Protein AF-A0A7X8QWW9-F1 (afdb_monomer)

pLDDT: mean 81.45, std 18.81, range [36.97, 98.44]

Radius of gyration: 28.59 Å; Cα contacts (8 Å, |Δi|>4): 164; chains: 1; bounding box: 47×99×81 Å

Foldseek 3Di:
DDDDDDDDDDDDDDDDDPDDDPVNVVVVVVVVVVVVVVVVVVVVVVVVVVVVVVVVVVVVVVPDDDDDDDDDDDDDDDDDDDDDDDPDDQDPQDDAPLCVVLDDPVLVVVLLQVQLVVLLVVLVVVVQVVRDSVQLSVQVSVQVNVQSQAAPQPRHHARDSCRPVDDPVCCVVVPPNSVVVQQRHWDWDAQADSNDGNHIHIHGPVVCVQCPRPHSVRSVVVVVVVVVVPD

Sequence (231 aa):
MNRRKKDKPMVFTESGPT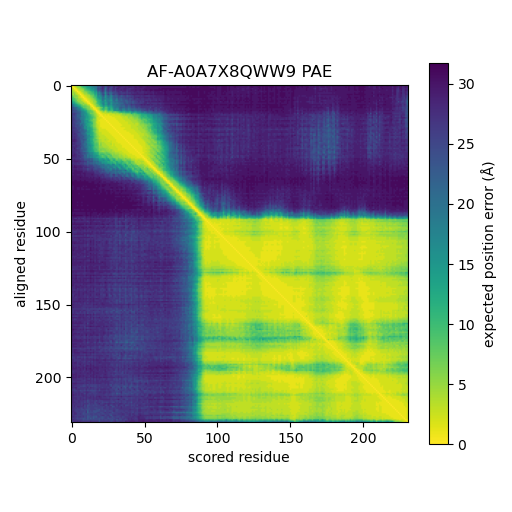EWTDEAIRAFNDGMRILARMIAADIIKKRAAANNQKLDTSSKELNSHDTAEKLSVPAVKPKSMPCNPCRQKPHKYELPAFLIGVLEQAGYAKWLQGRAMAHVRRDKKRGNTMATVAEYKTAIHAAVCRSAGKDAYTGEALDWSSLGTWNNSLSEKGRREYKAKFAQLPTVDHVGDGTGPADFKICAWRTNDAKSDMKADEFIALCRKVAKANG

Structure (mmCIF, N/CA/C/O backbone):
data_AF-A0A7X8QWW9-F1
#
_entry.id   AF-A0A7X8QWW9-F1
#
loop_
_atom_site.group_PDB
_atom_site.id
_atom_site.type_symbol
_atom_site.label_atom_id
_atom_site.label_alt_id
_atom_site.label_comp_id
_atom_site.label_asym_id
_atom_site.label_entity_id
_atom_site.label_seq_id
_atom_site.pdbx_PDB_ins_code
_atom_site.Cartn_x
_atom_site.Cartn_y
_atom_site.Cartn_z
_atom_site.occupancy
_atom_site.B_iso_or_equiv
_atom_site.auth_seq_id
_atom_site.auth_comp_id
_atom_site.auth_asym_id
_atom_site.auth_atom_id
_atom_site.pdbx_PDB_model_num
ATOM 1 N N . MET A 1 1 ? 13.123 -45.316 47.242 1.00 40.94 1 MET A N 1
ATOM 2 C CA . MET A 1 1 ? 12.080 -45.305 46.188 1.00 40.94 1 MET A CA 1
ATOM 3 C C . MET A 1 1 ? 11.079 -44.182 46.461 1.00 40.94 1 MET A C 1
ATOM 5 O O . MET A 1 1 ? 10.257 -44.316 47.356 1.00 40.94 1 MET A O 1
ATOM 9 N N . ASN A 1 2 ? 11.175 -43.067 45.730 1.00 38.47 2 ASN A N 1
ATOM 10 C CA . ASN A 1 2 ? 10.318 -41.882 45.889 1.00 38.47 2 ASN A CA 1
ATOM 11 C C . ASN A 1 2 ? 9.058 -41.980 45.011 1.00 38.47 2 ASN A C 1
ATOM 13 O O . ASN A 1 2 ? 9.163 -42.096 43.789 1.00 38.47 2 ASN A O 1
ATOM 17 N N . ARG A 1 3 ? 7.867 -41.898 45.622 1.00 43.47 3 ARG A N 1
ATOM 18 C CA . ARG A 1 3 ? 6.574 -41.809 44.920 1.00 43.47 3 ARG A CA 1
ATOM 19 C C . ARG A 1 3 ? 6.339 -40.371 44.438 1.00 43.47 3 ARG A C 1
ATOM 21 O O . ARG A 1 3 ? 6.226 -39.460 45.253 1.00 43.47 3 ARG A O 1
ATOM 28 N N . ARG A 1 4 ? 6.235 -40.174 43.119 1.00 47.34 4 ARG A N 1
ATOM 29 C CA . ARG A 1 4 ? 5.808 -38.907 42.497 1.00 47.34 4 ARG A CA 1
ATOM 30 C C . ARG A 1 4 ? 4.327 -38.649 42.807 1.00 47.34 4 ARG A C 1
ATOM 32 O O . ARG A 1 4 ? 3.484 -39.483 42.477 1.00 47.34 4 ARG A O 1
ATOM 39 N N . LYS A 1 5 ? 4.014 -37.502 43.415 1.00 52.53 5 LYS A N 1
ATOM 40 C CA . LYS A 1 5 ? 2.644 -36.971 43.490 1.00 52.53 5 LYS A CA 1
ATOM 41 C C . LYS A 1 5 ? 2.256 -36.451 42.099 1.00 52.53 5 LYS A C 1
ATOM 43 O O . LYS A 1 5 ? 3.059 -35.788 41.454 1.00 52.53 5 LYS A O 1
ATOM 48 N N . LYS A 1 6 ? 1.067 -36.824 41.619 1.00 55.03 6 LYS A N 1
ATOM 49 C CA . LYS A 1 6 ? 0.471 -36.305 40.381 1.00 55.03 6 LYS A CA 1
ATOM 50 C C . LYS A 1 6 ? -0.322 -35.047 40.731 1.00 55.03 6 LYS A C 1
ATOM 52 O O . LYS A 1 6 ? -1.222 -35.129 41.566 1.00 55.03 6 LYS A O 1
ATOM 57 N N . ASP A 1 7 ? 0.008 -33.926 40.103 1.00 55.62 7 ASP A N 1
ATOM 58 C CA . ASP A 1 7 ? -0.740 -32.678 40.248 1.00 55.62 7 ASP A CA 1
ATOM 59 C C . ASP A 1 7 ? -2.100 -32.770 39.536 1.00 55.62 7 ASP A C 1
ATOM 61 O O . ASP A 1 7 ? -2.217 -33.335 38.445 1.00 55.62 7 ASP A O 1
ATOM 65 N N . LYS A 1 8 ? -3.146 -32.254 40.193 1.00 57.66 8 LYS A N 1
ATOM 66 C CA . LYS A 1 8 ? -4.511 -32.146 39.654 1.00 57.66 8 LYS A CA 1
ATOM 67 C C . LYS A 1 8 ? -4.603 -30.974 38.662 1.00 57.66 8 LYS A C 1
ATOM 69 O O . LYS A 1 8 ? -3.952 -29.957 38.887 1.00 57.66 8 LYS A O 1
ATOM 74 N N . PRO A 1 9 ? -5.442 -31.065 37.614 1.00 49.81 9 PRO A N 1
ATOM 75 C CA . PRO A 1 9 ? -5.638 -29.965 36.681 1.00 49.81 9 PRO A CA 1
ATOM 76 C C . PRO A 1 9 ? -6.425 -28.817 37.331 1.00 49.81 9 PRO A C 1
ATOM 78 O O . PRO A 1 9 ? -7.394 -29.039 38.058 1.00 49.81 9 PRO A O 1
ATOM 81 N N . MET A 1 10 ? -5.990 -27.591 37.041 1.00 45.28 10 MET A N 1
ATOM 82 C CA . MET A 1 10 ? -6.660 -26.343 37.405 1.00 45.28 10 MET A CA 1
ATOM 83 C C . MET A 1 10 ? -7.910 -26.171 36.533 1.00 45.28 10 MET A C 1
ATOM 85 O O . MET A 1 10 ? -7.807 -26.116 35.308 1.00 45.28 10 MET A O 1
ATOM 89 N N . VAL A 1 11 ? -9.084 -26.093 37.157 1.00 48.31 11 VAL A N 1
ATOM 90 C CA . VAL A 1 11 ? -10.344 -25.745 36.488 1.00 48.31 11 VAL A CA 1
ATOM 91 C C . VAL A 1 11 ? -10.483 -24.225 36.532 1.00 48.31 11 VAL A C 1
ATOM 93 O O . VAL A 1 11 ? -10.508 -23.647 37.616 1.00 48.31 11 VAL A O 1
ATOM 96 N N . PHE A 1 12 ? -10.552 -23.578 35.367 1.00 42.25 12 PHE A N 1
ATOM 97 C CA . PHE A 1 12 ? -10.897 -22.160 35.259 1.00 42.25 12 PHE A CA 1
ATOM 98 C C . PHE A 1 12 ? -12.417 -22.025 35.169 1.00 42.25 12 PHE A C 1
ATOM 100 O O . PHE A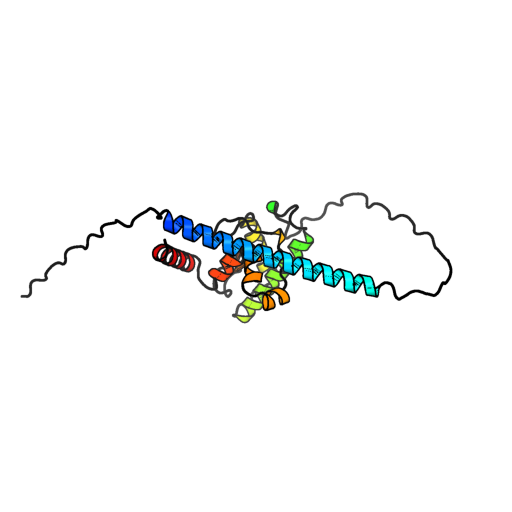 1 12 ? -13.036 -22.568 34.257 1.00 42.25 12 PHE A O 1
ATOM 107 N N . THR A 1 13 ? -13.017 -21.316 36.121 1.00 50.53 13 THR A N 1
ATOM 108 C CA . THR A 1 13 ? -14.428 -20.921 36.081 1.00 50.53 13 THR A CA 1
ATOM 109 C C . THR A 1 13 ? -14.554 -19.587 35.348 1.00 50.53 13 THR A C 1
ATOM 111 O O . THR A 1 13 ? -14.001 -18.582 35.795 1.00 50.53 13 THR A O 1
ATOM 114 N N . GLU A 1 14 ? -15.267 -19.579 34.222 1.00 54.72 14 GLU A N 1
ATOM 115 C CA . GLU A 1 14 ? -15.679 -18.366 33.512 1.00 54.72 14 GLU A CA 1
ATOM 116 C C . GLU A 1 14 ? -16.843 -17.702 34.258 1.00 54.72 14 GLU A C 1
ATOM 118 O O . GLU A 1 14 ? -17.954 -18.224 34.280 1.00 54.72 14 GLU A O 1
ATOM 123 N N . SER A 1 15 ? -16.600 -16.544 34.871 1.00 54.25 15 SER A N 1
ATOM 124 C CA . SER A 1 15 ? -17.670 -15.632 35.289 1.00 54.25 15 SER A CA 1
ATOM 125 C C . SER A 1 15 ? -17.119 -14.213 35.451 1.00 54.25 15 SER A C 1
ATOM 127 O O . SER A 1 15 ? -16.803 -13.773 36.557 1.00 54.25 15 SER A O 1
ATOM 129 N N . GLY A 1 16 ? -16.954 -13.510 34.330 1.00 56.50 16 GLY A N 1
ATOM 130 C CA . GLY A 1 16 ? -16.802 -12.054 34.308 1.00 56.50 16 GLY A CA 1
ATOM 131 C C . GLY A 1 16 ? -18.156 -11.402 33.992 1.00 56.50 16 GLY A C 1
ATOM 132 O O . GLY A 1 16 ? -18.894 -11.955 33.176 1.00 56.50 16 GLY A O 1
ATOM 133 N N . PRO A 1 17 ? -18.522 -10.274 34.624 1.00 57.31 17 PRO A N 1
ATOM 134 C CA . PRO A 1 17 ? -19.805 -9.621 34.378 1.00 57.31 17 PRO A CA 1
ATOM 135 C C . PRO A 1 17 ? -19.842 -9.012 32.968 1.00 57.31 17 PRO A C 1
ATOM 137 O O . PRO A 1 17 ? -19.011 -8.180 32.615 1.00 57.31 17 PRO A O 1
ATOM 140 N N . THR A 1 18 ? -20.816 -9.439 32.164 1.00 59.66 18 THR A N 1
ATOM 141 C CA . THR A 1 18 ? -21.007 -9.082 30.746 1.00 59.66 18 THR A CA 1
ATOM 142 C C . THR A 1 18 ? -21.771 -7.778 30.504 1.00 59.66 18 THR A C 1
ATOM 144 O O . THR A 1 18 ? -22.056 -7.453 29.354 1.00 59.66 18 THR A O 1
ATOM 147 N N . GLU A 1 19 ? -22.105 -7.007 31.541 1.00 72.06 19 GLU A N 1
ATOM 148 C CA . GLU A 1 19 ? -22.971 -5.832 31.397 1.00 72.06 19 GLU A CA 1
ATOM 149 C C . GLU A 1 19 ? -22.349 -4.576 32.011 1.00 72.06 19 GLU A C 1
ATOM 151 O O . GLU A 1 19 ? -21.915 -4.557 33.165 1.00 72.06 19 GLU A O 1
ATOM 156 N N . TRP A 1 20 ? -22.287 -3.512 31.205 1.00 82.00 20 TRP A N 1
ATOM 157 C CA . TRP A 1 20 ? -21.864 -2.189 31.652 1.00 82.00 20 TRP A CA 1
ATOM 158 C C . TRP A 1 20 ? -22.941 -1.605 32.556 1.00 82.00 20 TRP A C 1
ATOM 160 O O . TRP A 1 20 ? -24.115 -1.588 32.195 1.00 82.00 20 TRP A O 1
ATOM 170 N N . THR A 1 21 ? -22.540 -1.078 33.710 1.00 87.44 21 THR A N 1
ATOM 171 C CA . THR A 1 21 ? -23.477 -0.369 34.581 1.00 87.44 21 THR A CA 1
ATOM 172 C C . THR A 1 21 ? -23.969 0.907 33.896 1.00 87.44 21 THR A C 1
ATOM 174 O O . THR A 1 21 ? -23.224 1.567 33.164 1.00 87.44 21 THR A O 1
ATOM 177 N N . ASP A 1 22 ? -25.207 1.315 34.180 1.00 82.25 22 ASP A N 1
ATOM 178 C CA . ASP A 1 22 ? -25.764 2.570 33.658 1.00 82.25 22 ASP A CA 1
ATOM 179 C C . ASP A 1 22 ? -24.896 3.790 34.002 1.00 82.25 22 ASP A C 1
ATOM 181 O O . ASP A 1 22 ? -24.860 4.779 33.272 1.00 82.25 22 ASP A O 1
ATOM 185 N N . GLU A 1 23 ? -24.173 3.728 35.120 1.00 82.31 23 GLU A N 1
ATOM 186 C CA . GLU A 1 23 ? -23.227 4.759 35.534 1.00 82.31 23 GLU A CA 1
ATOM 187 C C . GLU A 1 23 ? -21.990 4.812 34.627 1.00 82.31 23 GLU A C 1
ATOM 189 O O . GLU A 1 23 ? -21.595 5.900 34.205 1.00 82.31 23 GLU A O 1
ATOM 194 N N . ALA A 1 24 ? -21.445 3.658 34.229 1.00 75.62 24 ALA A N 1
ATOM 195 C CA . ALA A 1 24 ? -20.356 3.582 33.257 1.00 75.62 24 ALA A CA 1
ATOM 196 C C . ALA A 1 24 ? -20.795 4.078 31.869 1.00 75.62 24 ALA A C 1
ATOM 198 O O . ALA A 1 24 ? -20.055 4.809 31.205 1.00 75.62 24 ALA A O 1
ATOM 199 N N . ILE A 1 25 ? -22.025 3.755 31.454 1.00 80.50 25 ILE A N 1
ATOM 200 C CA . ILE A 1 25 ? -22.612 4.239 30.195 1.00 80.50 25 ILE A CA 1
ATOM 201 C C . ILE A 1 25 ? -22.781 5.766 30.228 1.00 80.50 25 ILE A C 1
ATOM 203 O O . ILE A 1 25 ? -22.443 6.452 29.259 1.00 80.50 25 ILE A O 1
ATOM 207 N N . ARG A 1 26 ? -23.263 6.331 31.343 1.00 83.50 26 ARG A N 1
ATOM 208 C CA . ARG A 1 26 ? -23.385 7.789 31.519 1.00 83.50 26 ARG A CA 1
ATOM 209 C C . ARG A 1 26 ? -22.027 8.487 31.479 1.00 83.50 26 ARG A C 1
ATOM 211 O O . ARG A 1 26 ? -21.870 9.437 30.714 1.00 83.50 26 ARG A O 1
ATOM 218 N N . ALA A 1 27 ? -21.041 7.979 32.217 1.00 82.56 27 ALA A N 1
ATOM 219 C CA . ALA A 1 27 ? -19.691 8.541 32.240 1.00 82.56 27 ALA A CA 1
ATOM 220 C C . ALA A 1 27 ? -19.035 8.535 30.847 1.00 82.56 27 ALA A C 1
ATOM 222 O O . ALA A 1 27 ? -18.432 9.529 30.434 1.00 82.56 27 ALA A O 1
ATOM 223 N N . PHE A 1 28 ? -19.209 7.451 30.085 1.00 85.31 28 PHE A N 1
ATOM 224 C CA . PHE A 1 28 ? -18.731 7.359 28.706 1.00 85.31 28 PHE A CA 1
ATOM 225 C C . PHE A 1 28 ? -19.394 8.404 27.795 1.00 85.31 28 PHE A C 1
ATOM 227 O O . PHE A 1 28 ? -18.712 9.132 27.068 1.00 85.31 28 PHE A O 1
ATOM 234 N N . ASN A 1 29 ? -20.720 8.530 27.867 1.00 86.12 29 ASN A N 1
ATOM 235 C CA . ASN A 1 29 ? -21.473 9.481 27.050 1.00 86.12 29 ASN A CA 1
ATOM 236 C C . ASN A 1 29 ? -21.125 10.944 27.365 1.00 86.12 29 ASN A C 1
ATOM 238 O O . ASN A 1 29 ? -21.025 11.765 26.447 1.00 86.12 29 ASN A O 1
ATOM 242 N N . ASP A 1 30 ? -20.891 11.283 28.632 1.00 87.75 30 ASP A N 1
ATOM 243 C CA . ASP A 1 30 ? -20.475 12.632 29.019 1.00 87.75 30 ASP A CA 1
ATOM 244 C C . ASP A 1 30 ? -19.051 12.950 28.546 1.00 87.75 30 ASP A C 1
ATOM 246 O O . ASP A 1 30 ? -18.809 14.042 28.018 1.00 87.75 30 ASP A O 1
ATOM 250 N N . GLY A 1 31 ? -18.139 11.973 28.590 1.00 83.62 31 GLY A N 1
ATOM 251 C CA . GLY A 1 31 ? -16.819 12.086 27.964 1.00 83.62 31 GLY A CA 1
ATOM 252 C C . GLY A 1 31 ? -16.906 12.369 26.458 1.00 83.62 31 GLY A C 1
ATOM 253 O O . GLY A 1 31 ? -16.243 13.277 25.946 1.00 83.62 31 GLY A O 1
ATOM 254 N N . MET A 1 32 ? -17.795 11.666 25.750 1.00 89.81 32 MET A N 1
ATOM 255 C CA . MET A 1 32 ? -18.011 11.868 24.312 1.00 89.81 32 MET A CA 1
ATOM 256 C C . MET A 1 32 ? -18.599 13.248 23.981 1.00 89.81 32 MET A C 1
ATOM 258 O O . MET A 1 32 ? -18.218 13.857 22.977 1.00 89.81 32 MET A O 1
ATOM 262 N N . ARG A 1 33 ? -19.473 13.799 24.834 1.00 86.94 33 ARG A N 1
ATOM 263 C CA . ARG A 1 33 ? -20.011 15.164 24.670 1.00 86.94 33 ARG A CA 1
ATOM 264 C C . ARG A 1 33 ? -18.942 16.239 24.837 1.00 86.94 33 ARG A C 1
ATOM 266 O O . ARG A 1 33 ? -18.945 17.218 24.087 1.00 86.94 33 ARG A O 1
ATOM 273 N N . ILE A 1 34 ? -18.031 16.071 25.793 1.00 86.94 34 ILE A N 1
ATOM 274 C CA . ILE A 1 34 ? -16.912 17.000 26.002 1.00 86.94 34 ILE A CA 1
ATOM 275 C C . ILE A 1 34 ? -15.995 16.992 24.773 1.00 86.94 34 ILE A C 1
ATOM 277 O O . ILE A 1 34 ? -15.677 18.056 24.238 1.00 86.94 34 ILE A O 1
ATOM 281 N N . LEU A 1 35 ? -15.657 15.805 24.259 1.00 80.25 35 LEU A N 1
ATOM 282 C CA . LEU A 1 35 ? -14.839 15.661 23.055 1.00 80.25 35 LEU A CA 1
ATOM 283 C C . LEU A 1 35 ? -15.494 16.320 21.829 1.00 80.25 35 LEU A C 1
ATOM 285 O O . LEU A 1 35 ? -14.835 17.059 21.096 1.00 80.25 35 LEU A O 1
ATOM 289 N N . ALA A 1 36 ? -16.801 16.123 21.636 1.00 85.69 36 ALA A N 1
ATOM 290 C CA . ALA A 1 36 ? -17.544 16.748 20.542 1.00 85.69 36 ALA A CA 1
ATOM 291 C C . ALA A 1 36 ? -17.499 18.288 20.608 1.00 85.69 36 ALA A C 1
ATOM 293 O O . ALA A 1 36 ? -17.302 18.947 19.584 1.00 85.69 36 ALA A O 1
ATOM 294 N N . ARG A 1 37 ? -17.611 18.874 21.809 1.00 87.31 37 ARG A N 1
ATOM 295 C CA . ARG A 1 37 ? -17.494 20.330 22.015 1.00 87.31 37 ARG A CA 1
ATOM 296 C C . ARG A 1 37 ? -16.094 20.850 21.694 1.00 87.31 37 ARG A C 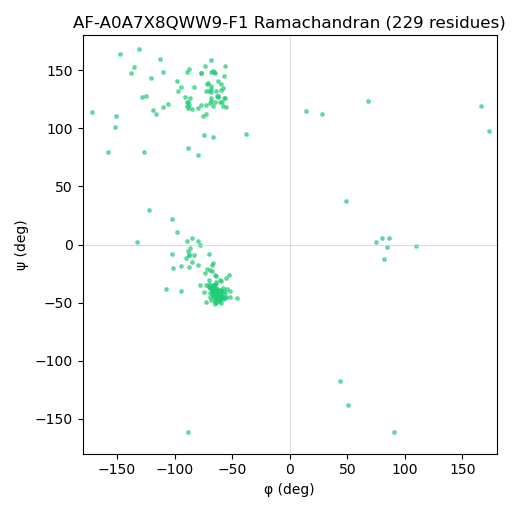1
ATOM 298 O O . ARG A 1 37 ? -15.973 21.898 21.062 1.00 87.31 37 ARG A O 1
ATOM 305 N N . MET A 1 38 ? -15.048 20.116 22.075 1.00 85.88 38 MET A N 1
ATOM 306 C CA . MET A 1 38 ? -13.662 20.489 21.764 1.00 85.88 38 MET A CA 1
ATOM 307 C C . MET A 1 38 ? -13.398 20.493 20.253 1.00 85.88 38 MET A C 1
ATOM 309 O O . MET A 1 38 ? -12.811 21.441 19.734 1.00 85.88 38 MET A O 1
ATOM 313 N N . ILE A 1 39 ? -13.892 19.480 19.535 1.00 84.62 39 ILE A N 1
ATOM 314 C CA . ILE A 1 39 ? -13.773 19.401 18.071 1.00 84.62 39 ILE A CA 1
ATOM 315 C C . ILE A 1 39 ? -14.531 20.558 17.404 1.00 84.62 39 ILE A C 1
ATOM 317 O O . ILE A 1 39 ? -13.998 21.205 16.502 1.00 84.62 39 ILE A O 1
ATOM 321 N N . ALA A 1 40 ? -15.749 20.862 17.863 1.00 87.00 40 ALA A N 1
ATOM 322 C CA . ALA A 1 40 ? -16.533 21.976 17.334 1.00 87.00 40 ALA A CA 1
ATOM 323 C C . ALA A 1 40 ? -15.822 23.329 17.528 1.00 87.00 40 ALA A C 1
ATOM 325 O O . ALA A 1 40 ? -15.746 24.122 16.587 1.00 87.00 40 ALA A O 1
ATOM 326 N N . ALA A 1 41 ? -15.244 23.572 18.709 1.00 87.44 41 ALA A N 1
ATOM 327 C CA . ALA A 1 41 ? -14.483 24.788 18.994 1.00 87.44 41 ALA A CA 1
ATOM 328 C C . ALA A 1 41 ? -13.245 24.929 18.088 1.00 87.44 41 ALA A C 1
ATOM 330 O O . ALA A 1 41 ? -12.972 26.016 17.573 1.00 87.44 41 ALA A O 1
ATOM 331 N N . ASP A 1 42 ? -12.528 23.833 17.834 1.00 86.56 42 ASP A N 1
ATOM 332 C CA . ASP A 1 42 ? -11.356 23.834 16.955 1.00 86.56 42 ASP A CA 1
ATOM 333 C C . ASP A 1 42 ? -11.729 24.091 15.481 1.00 86.56 42 ASP A C 1
ATOM 335 O O . ASP A 1 42 ? -11.059 24.859 14.786 1.00 86.56 42 ASP A O 1
ATOM 339 N N . ILE A 1 43 ? -12.856 23.541 15.010 1.00 86.25 43 ILE A N 1
ATOM 340 C CA . ILE A 1 43 ? -13.397 23.834 13.671 1.00 86.25 43 ILE A CA 1
ATOM 341 C C . ILE A 1 43 ? -13.757 25.319 13.541 1.00 86.25 43 ILE A C 1
ATOM 343 O O . ILE A 1 43 ? -13.409 25.945 12.536 1.00 86.25 43 ILE A O 1
ATOM 347 N N . ILE A 1 44 ? -14.422 25.899 14.545 1.00 87.69 44 ILE A N 1
ATOM 348 C CA . ILE A 1 44 ? -14.776 27.327 14.559 1.00 87.69 44 ILE A CA 1
ATOM 349 C C . ILE A 1 44 ? -13.508 28.188 14.513 1.00 87.69 44 ILE A C 1
ATOM 351 O O . ILE A 1 44 ? -13.413 29.099 1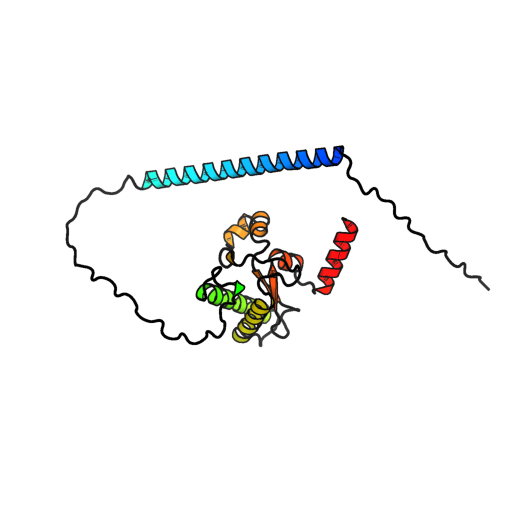3.688 1.00 87.69 44 ILE A O 1
ATOM 355 N N . LYS A 1 45 ? -12.494 27.857 15.321 1.00 85.94 45 LYS A N 1
ATOM 356 C CA . LYS A 1 45 ? -11.216 28.580 15.354 1.00 85.94 45 LYS A CA 1
ATOM 357 C C . LYS A 1 45 ? -10.476 28.515 14.014 1.00 85.94 45 LYS A C 1
ATOM 359 O O . LYS A 1 45 ? -9.974 29.533 13.539 1.00 85.94 45 LYS A O 1
ATOM 364 N N . LYS A 1 46 ? -10.458 27.348 13.362 1.00 85.50 46 LYS A N 1
ATOM 365 C CA . LYS A 1 46 ? -9.857 27.164 12.028 1.00 85.50 46 LYS A CA 1
ATOM 366 C C . LYS A 1 46 ? -10.593 27.951 10.942 1.00 85.50 46 LYS A C 1
ATOM 368 O O . LYS A 1 46 ? -9.943 28.540 10.082 1.00 85.50 46 LYS A O 1
ATOM 373 N N . ARG A 1 47 ? -11.929 28.016 10.999 1.00 84.25 47 ARG A N 1
ATOM 374 C CA . ARG A 1 47 ? -12.737 28.835 10.077 1.00 84.25 47 ARG A CA 1
ATOM 375 C C . ARG A 1 47 ? -12.494 30.333 10.271 1.00 84.25 47 ARG A C 1
ATOM 377 O O . ARG A 1 47 ? -12.336 31.043 9.283 1.00 84.25 47 ARG A O 1
ATOM 384 N N . ALA A 1 48 ? -12.390 30.802 11.515 1.00 79.94 48 ALA A N 1
ATOM 385 C CA . ALA A 1 48 ? -12.063 32.198 11.808 1.00 79.94 48 ALA A CA 1
ATOM 386 C C . ALA A 1 48 ? -10.672 32.593 11.271 1.00 79.94 48 ALA A C 1
ATOM 388 O O . ALA A 1 48 ? -10.524 33.639 10.643 1.00 79.94 48 ALA A O 1
ATOM 389 N N . ALA A 1 49 ? -9.668 31.723 11.435 1.00 76.12 49 ALA A N 1
ATOM 390 C CA . ALA A 1 49 ? -8.322 31.956 10.907 1.00 76.12 49 ALA A CA 1
ATOM 391 C C . ALA A 1 49 ? -8.283 32.015 9.366 1.00 76.12 49 ALA A C 1
ATOM 393 O O . ALA A 1 49 ? -7.600 32.869 8.801 1.00 76.12 49 ALA A O 1
ATOM 394 N N . ALA A 1 50 ? -9.044 31.150 8.687 1.00 73.75 50 ALA A N 1
ATOM 395 C CA . ALA A 1 50 ? -9.139 31.147 7.226 1.00 73.75 50 ALA A CA 1
ATOM 396 C C . ALA A 1 50 ? -9.829 32.409 6.672 1.00 73.75 50 ALA A C 1
ATOM 398 O O . ALA A 1 50 ? -9.398 32.953 5.655 1.00 73.75 50 ALA A O 1
ATOM 399 N N . ASN A 1 51 ? -10.862 32.915 7.356 1.00 72.88 51 ASN A N 1
ATOM 400 C CA . ASN A 1 51 ? -11.547 34.145 6.948 1.00 72.88 51 ASN A CA 1
ATOM 401 C C . ASN A 1 51 ? -10.660 35.391 7.106 1.00 72.88 51 ASN A C 1
ATOM 403 O O . ASN A 1 51 ? -10.667 36.250 6.226 1.00 72.88 51 ASN A O 1
ATOM 407 N N . ASN A 1 52 ? -9.842 35.463 8.161 1.00 67.06 52 ASN A N 1
ATOM 408 C CA . ASN A 1 52 ? -8.906 36.576 8.354 1.00 67.06 52 ASN A CA 1
ATOM 409 C C . ASN A 1 52 ? -7.790 36.605 7.295 1.00 67.06 52 ASN A C 1
ATOM 411 O O . ASN A 1 52 ? -7.404 37.682 6.852 1.00 67.06 52 ASN A O 1
ATOM 415 N N . GLN A 1 53 ? -7.315 35.445 6.824 1.00 64.06 53 GLN A N 1
ATOM 416 C CA . GLN A 1 53 ? -6.352 35.388 5.712 1.00 64.06 53 GLN A CA 1
ATOM 417 C C . GLN A 1 53 ? -6.946 35.885 4.389 1.00 64.06 53 GLN A C 1
ATOM 419 O O . GLN A 1 53 ? -6.249 36.534 3.614 1.00 64.06 53 GLN A O 1
ATOM 424 N N . LYS A 1 54 ? -8.237 35.627 4.143 1.00 63.06 54 LYS A N 1
ATOM 425 C CA . LYS A 1 54 ? -8.921 36.066 2.918 1.00 63.06 54 LYS A CA 1
ATOM 426 C C . LYS A 1 54 ? -9.140 37.588 2.872 1.00 63.06 54 LYS A C 1
ATOM 428 O O . LYS A 1 54 ? -9.119 38.175 1.791 1.00 63.06 54 LYS A O 1
ATOM 433 N N . LEU A 1 55 ? -9.309 38.228 4.032 1.00 58.66 55 LEU A N 1
ATOM 434 C CA . LEU A 1 55 ? -9.434 39.687 4.161 1.00 58.66 55 LEU A CA 1
ATOM 435 C C . LEU A 1 55 ? -8.094 40.420 3.944 1.00 58.66 55 LEU A C 1
ATOM 437 O O . LEU A 1 55 ? -8.081 41.486 3.327 1.00 58.66 55 LEU A O 1
ATOM 441 N N . ASP A 1 56 ? -6.967 39.831 4.363 1.00 55.72 56 ASP A N 1
ATOM 442 C CA . ASP A 1 56 ? -5.620 40.395 4.134 1.00 55.72 56 ASP A CA 1
ATOM 443 C C . ASP A 1 56 ? -5.211 40.313 2.649 1.00 55.72 56 ASP A C 1
ATOM 445 O O . ASP A 1 56 ? -4.643 41.253 2.093 1.00 55.72 56 ASP A O 1
ATOM 449 N N . THR A 1 57 ? -5.588 39.239 1.945 1.00 55.12 57 THR A N 1
ATOM 450 C CA . THR A 1 57 ? -5.337 39.127 0.497 1.00 55.12 57 THR A CA 1
ATOM 451 C C . THR A 1 57 ? -6.193 40.084 -0.332 1.00 55.12 57 THR A C 1
ATOM 453 O O . THR A 1 57 ? -5.696 40.651 -1.298 1.00 55.12 57 THR A O 1
ATOM 456 N N . SER A 1 58 ? -7.445 40.332 0.069 1.00 53.50 58 SER A N 1
ATOM 457 C CA . SER A 1 58 ? -8.337 41.243 -0.666 1.00 53.50 58 SER A CA 1
ATOM 458 C C . SER A 1 58 ? -7.970 42.721 -0.478 1.00 53.50 58 SER A C 1
ATOM 460 O O . SER A 1 58 ? -8.264 43.537 -1.346 1.00 53.50 58 SER A O 1
ATOM 462 N N . SER A 1 59 ? -7.303 43.070 0.627 1.00 53.97 59 SER A N 1
ATOM 463 C CA . SER A 1 59 ? -6.839 44.441 0.896 1.00 53.97 59 SER A CA 1
ATOM 464 C C . SER A 1 59 ? -5.550 44.795 0.139 1.00 53.97 59 SER A C 1
ATOM 466 O O . SER A 1 59 ? -5.242 45.972 -0.027 1.00 53.97 59 SER A O 1
ATOM 468 N N . LYS A 1 60 ? -4.804 43.795 -0.356 1.00 51.94 60 LYS A N 1
ATOM 469 C CA . LYS A 1 60 ? -3.568 43.997 -1.136 1.00 51.94 60 LYS A CA 1
ATOM 470 C C . LYS A 1 60 ? -3.794 44.169 -2.641 1.00 51.94 60 LYS A C 1
ATOM 472 O O . LYS A 1 60 ? -2.927 44.733 -3.297 1.00 51.94 60 LYS A O 1
ATOM 477 N N . GLU A 1 61 ? -4.939 43.752 -3.182 1.00 49.81 61 GLU A N 1
ATOM 478 C CA . GLU A 1 61 ? -5.245 43.879 -4.621 1.00 49.81 61 GLU A CA 1
ATOM 479 C C . GLU A 1 61 ? -5.884 45.225 -5.016 1.00 49.81 61 GLU A C 1
ATOM 481 O O . GLU A 1 61 ? -5.972 45.536 -6.199 1.00 49.81 61 GLU A O 1
ATOM 486 N N . LEU A 1 62 ? -6.276 46.071 -4.056 1.00 48.75 62 LEU A N 1
ATOM 487 C CA . LEU A 1 62 ? -6.904 47.375 -4.330 1.00 48.75 62 LEU A CA 1
ATOM 488 C C . LEU A 1 62 ? -5.917 48.551 -4.482 1.00 48.75 62 LEU A C 1
ATOM 490 O O . LEU A 1 62 ? -6.359 49.677 -4.677 1.00 48.75 62 LEU A O 1
ATOM 494 N N . ASN A 1 63 ? -4.600 48.312 -4.430 1.00 48.78 63 ASN A N 1
ATOM 495 C CA . ASN A 1 63 ? -3.575 49.371 -4.447 1.00 48.78 63 ASN A CA 1
ATOM 496 C C . ASN A 1 63 ? -2.556 49.262 -5.596 1.00 48.78 63 ASN A C 1
ATOM 498 O O . ASN A 1 63 ? -1.414 49.705 -5.477 1.00 48.78 63 ASN A O 1
ATOM 502 N N . SER A 1 64 ? -2.956 48.708 -6.736 1.00 51.94 64 SER A N 1
ATOM 503 C CA . SER A 1 64 ? -2.174 48.836 -7.966 1.00 51.94 64 SER A CA 1
ATOM 504 C C . SER A 1 64 ? -3.089 48.772 -9.177 1.00 51.94 64 SER A C 1
ATOM 506 O O . SER A 1 64 ? -3.521 47.688 -9.547 1.00 51.94 64 SER A O 1
ATOM 508 N N . HIS A 1 65 ? -3.405 49.928 -9.758 1.00 42.94 65 HIS A N 1
ATOM 509 C CA . HIS A 1 65 ? -3.314 50.188 -11.198 1.00 42.94 65 HIS A CA 1
ATOM 510 C C . HIS A 1 65 ? -3.925 51.559 -11.508 1.00 42.94 65 HIS A C 1
ATOM 512 O O . HIS A 1 65 ? -5.132 51.698 -11.673 1.00 42.94 65 HIS A O 1
ATOM 518 N N . ASP A 1 66 ? -3.048 52.554 -11.627 1.00 48.28 66 ASP A N 1
ATOM 519 C CA . ASP A 1 66 ? -3.261 53.711 -12.488 1.00 48.28 66 ASP A CA 1
ATOM 520 C C . ASP A 1 66 ? -2.163 53.657 -13.557 1.00 48.28 66 ASP A C 1
ATOM 522 O O . ASP A 1 66 ? -0.976 53.675 -13.227 1.00 48.28 66 ASP A O 1
ATOM 526 N N . THR A 1 67 ? -2.563 53.409 -14.804 1.00 44.56 67 THR A N 1
ATOM 527 C CA . THR A 1 67 ? -1.959 53.861 -16.074 1.00 44.56 67 THR A CA 1
ATOM 528 C C . THR A 1 67 ? -2.561 53.059 -17.227 1.00 44.56 67 THR A C 1
ATOM 530 O O . THR A 1 67 ? -2.485 51.833 -17.296 1.00 44.56 67 THR A O 1
ATOM 533 N N . ALA A 1 68 ? -3.209 53.790 -18.128 1.00 45.47 68 ALA A N 1
ATOM 534 C CA . ALA A 1 68 ? -3.823 53.295 -19.346 1.00 45.47 68 ALA A CA 1
ATOM 535 C C . ALA A 1 68 ? -2.790 53.158 -20.474 1.00 45.47 68 ALA A C 1
ATOM 537 O O . ALA A 1 68 ? -2.067 54.114 -20.743 1.00 45.47 68 ALA A O 1
ATOM 538 N N . GLU A 1 69 ? -2.811 52.048 -21.222 1.00 40.75 69 GLU A N 1
ATOM 539 C CA . GLU A 1 69 ? -2.250 52.022 -22.579 1.00 40.75 69 GLU A CA 1
ATOM 540 C C . GLU A 1 69 ? -2.939 51.000 -23.514 1.00 40.75 69 GLU A C 1
ATOM 542 O O . GLU A 1 69 ? -2.869 49.788 -23.347 1.00 40.75 69 GLU A O 1
ATOM 547 N N . LYS A 1 70 ? -3.665 51.576 -24.481 1.00 42.59 70 LYS A N 1
ATOM 548 C CA . LYS A 1 70 ? -3.982 51.182 -25.871 1.00 42.59 70 LYS A CA 1
ATOM 549 C C . LYS A 1 70 ? -4.027 49.698 -26.311 1.00 42.59 70 LYS A C 1
ATOM 551 O O . LYS A 1 70 ? -3.022 49.044 -26.548 1.00 42.59 70 LYS A O 1
ATOM 556 N N . LEU A 1 71 ? -5.262 49.292 -26.637 1.00 44.31 71 LEU A N 1
ATOM 557 C CA . LEU A 1 71 ? -5.754 48.671 -27.889 1.00 44.31 71 LEU A CA 1
ATOM 558 C C . LEU A 1 71 ? -4.740 48.106 -28.914 1.00 44.31 71 LEU A C 1
ATOM 560 O O . LEU A 1 71 ? -4.106 48.861 -29.646 1.00 44.31 71 LEU A O 1
ATOM 564 N N . SER A 1 72 ? -4.782 46.780 -29.109 1.00 36.97 72 SER A N 1
ATOM 565 C CA . SER A 1 72 ? -4.704 46.102 -30.421 1.00 36.97 72 SER A CA 1
ATOM 566 C C . SER A 1 72 ? -4.991 44.601 -30.252 1.00 36.97 72 SER A C 1
ATOM 568 O O . SER A 1 72 ? -4.217 43.883 -29.623 1.00 36.97 72 SER A O 1
ATOM 570 N N . VAL A 1 73 ? -6.104 44.116 -30.809 1.00 45.38 73 VAL A N 1
ATOM 571 C CA . VAL A 1 73 ? -6.550 42.713 -30.723 1.00 45.38 73 VAL A CA 1
ATOM 572 C C . VAL A 1 73 ? -6.321 42.018 -32.071 1.00 45.38 73 VAL A C 1
ATOM 574 O O . VAL A 1 73 ? -6.929 42.439 -33.054 1.00 45.38 73 VAL A O 1
ATOM 577 N N . PRO A 1 74 ? -5.531 40.932 -32.161 1.00 45.47 74 PRO A N 1
ATOM 578 C CA . PRO A 1 74 ? -5.625 40.006 -33.281 1.00 45.47 74 PRO A CA 1
ATOM 579 C C . PRO A 1 74 ? -6.557 38.829 -32.950 1.00 45.47 74 PRO A C 1
ATOM 581 O O . PRO A 1 74 ? -6.510 38.234 -31.873 1.00 45.47 74 PRO A O 1
ATOM 584 N N . ALA A 1 75 ? -7.418 38.502 -33.912 1.00 48.09 75 ALA A N 1
ATOM 585 C CA . ALA A 1 75 ? -8.434 37.460 -33.839 1.00 48.09 75 ALA A CA 1
ATOM 586 C C . ALA A 1 75 ? -7.848 36.061 -33.557 1.00 48.09 75 ALA A C 1
ATOM 588 O O . ALA A 1 75 ? -7.044 35.532 -34.328 1.00 48.09 75 ALA A O 1
ATOM 589 N N . VAL A 1 76 ? -8.314 35.426 -32.478 1.00 49.12 76 VAL A N 1
ATOM 590 C CA . VAL A 1 76 ? -8.024 34.024 -32.153 1.00 49.12 76 VAL A CA 1
ATOM 591 C C . VAL A 1 76 ? -9.026 33.132 -32.889 1.00 49.12 76 VAL A C 1
ATOM 593 O O . VAL A 1 76 ? -10.229 33.196 -32.647 1.00 49.12 76 VAL A O 1
ATOM 596 N N . LYS A 1 77 ? -8.523 32.293 -33.800 1.00 52.91 77 LYS A N 1
ATOM 597 C CA . LYS A 1 77 ? -9.311 31.269 -34.502 1.00 52.91 77 LYS A CA 1
ATOM 598 C C . LYS A 1 77 ? -9.870 30.238 -33.501 1.00 52.91 77 LYS A C 1
ATOM 600 O O . LYS A 1 77 ? -9.144 29.847 -32.583 1.00 52.91 77 LYS A O 1
ATOM 605 N N . PRO A 1 78 ? -11.114 29.754 -33.673 1.00 45.94 78 PRO A N 1
ATOM 606 C CA . PRO A 1 78 ? -11.684 28.740 -32.795 1.00 45.94 78 PRO A CA 1
ATOM 607 C C . PRO A 1 78 ? -10.899 27.427 -32.900 1.00 45.94 78 PRO A C 1
ATOM 609 O O . PRO A 1 78 ? -10.599 26.944 -33.993 1.00 45.94 78 PRO A O 1
ATOM 612 N N . LYS A 1 79 ? -10.555 26.864 -31.736 1.00 53.12 79 LYS A N 1
ATOM 613 C CA . LYS A 1 79 ? -9.903 25.558 -31.604 1.00 53.12 79 LYS A CA 1
ATOM 614 C C . LYS A 1 79 ? -10.815 24.486 -32.201 1.00 53.12 79 LYS A C 1
ATOM 616 O O . LYS A 1 79 ? -11.963 24.344 -31.786 1.00 53.12 79 LYS A O 1
ATOM 621 N N . SER A 1 80 ? -10.290 23.749 -33.173 1.00 45.75 80 SER A N 1
ATOM 622 C CA . SER A 1 80 ? -10.927 22.576 -33.756 1.00 45.75 80 SER A CA 1
ATOM 623 C C . SER A 1 80 ? -11.223 21.529 -32.677 1.00 45.75 80 SER A C 1
ATOM 625 O O . SER A 1 80 ? -10.381 21.225 -31.830 1.00 45.75 80 SER A O 1
ATOM 627 N N . MET A 1 81 ? -12.430 20.965 -32.718 1.00 55.88 81 MET A N 1
ATOM 628 C CA . MET A 1 81 ? -12.768 19.744 -31.988 1.00 55.88 81 MET A CA 1
ATOM 629 C C . MET A 1 81 ? -11.854 18.600 -32.454 1.00 55.88 81 MET A C 1
ATOM 631 O O . MET A 1 81 ? -11.737 18.396 -33.667 1.00 55.88 81 MET A O 1
ATOM 635 N N . PRO A 1 82 ? -11.243 17.805 -31.559 1.00 53.81 82 PRO A N 1
ATOM 636 C CA . PRO A 1 82 ? -10.662 16.543 -31.977 1.00 53.81 82 PRO A CA 1
ATOM 637 C C . PRO A 1 82 ? -11.791 15.546 -32.268 1.00 53.81 82 PRO A C 1
ATOM 639 O O . PRO A 1 82 ? -12.526 15.119 -31.379 1.00 53.81 82 PRO A O 1
ATOM 642 N N . CYS A 1 83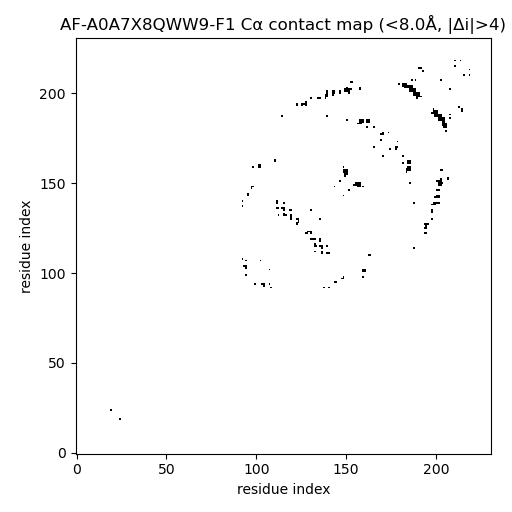 ? -11.924 15.200 -33.547 1.00 40.31 83 CYS A N 1
ATOM 643 C CA . CYS A 1 83 ? -12.700 14.067 -34.021 1.00 40.31 83 CYS A CA 1
ATOM 644 C C . CYS A 1 83 ? -11.939 12.746 -33.786 1.00 40.31 83 CYS A C 1
ATOM 646 O O . CYS A 1 83 ? -10.717 12.690 -33.897 1.00 40.31 83 CYS A O 1
ATOM 648 N N . ASN A 1 84 ? -12.720 11.691 -33.531 1.00 49.31 84 ASN A N 1
ATOM 649 C CA . ASN A 1 84 ? -12.404 10.257 -33.501 1.00 49.31 84 ASN A CA 1
ATOM 650 C C . ASN A 1 84 ? -11.484 9.690 -32.391 1.00 49.31 84 ASN A C 1
ATOM 652 O O . ASN A 1 84 ? -10.308 10.046 -32.297 1.00 49.31 84 ASN A O 1
ATOM 656 N N . PRO A 1 85 ? -11.957 8.688 -31.611 1.00 49.94 85 PRO A N 1
ATOM 657 C CA . PRO A 1 85 ? -11.097 7.909 -30.733 1.00 49.94 85 PRO A CA 1
ATOM 658 C C . PRO A 1 85 ? -10.256 6.941 -31.575 1.00 49.94 85 PRO A C 1
ATOM 660 O O . PRO A 1 85 ? -10.674 5.830 -31.902 1.00 49.94 85 PRO A O 1
ATOM 663 N N . CYS A 1 86 ? -9.039 7.356 -31.928 1.00 41.31 86 CYS A N 1
ATOM 664 C CA . CYS A 1 86 ? -8.016 6.423 -32.386 1.00 41.31 86 CYS A CA 1
ATOM 665 C C . CYS A 1 86 ? -7.820 5.348 -31.312 1.00 41.31 86 CYS A C 1
ATOM 667 O O . CYS A 1 86 ? -7.444 5.652 -30.181 1.00 41.31 86 CYS A O 1
ATOM 669 N N . ARG A 1 87 ? -8.095 4.099 -31.697 1.00 49.06 87 ARG A N 1
ATOM 670 C CA . ARG A 1 87 ? -7.884 2.845 -30.962 1.00 49.06 87 ARG A CA 1
ATOM 671 C C . ARG A 1 87 ? -6.565 2.901 -30.175 1.00 49.06 87 ARG A C 1
ATOM 673 O O . ARG A 1 87 ? -5.492 2.675 -30.736 1.00 49.06 87 ARG A O 1
ATOM 680 N N . GLN A 1 88 ? -6.626 3.270 -28.896 1.00 57.53 88 GLN A N 1
ATOM 681 C CA . GLN A 1 88 ? -5.430 3.349 -28.063 1.00 57.53 88 GLN A CA 1
ATOM 682 C C . GLN A 1 88 ? -4.914 1.928 -27.838 1.00 57.53 88 GLN A C 1
ATOM 684 O O . GLN A 1 88 ? -5.686 1.016 -27.544 1.00 57.53 88 GLN A O 1
ATOM 689 N N . LYS A 1 89 ? -3.609 1.721 -28.044 1.00 55.78 89 LYS A N 1
ATOM 690 C CA . LYS A 1 89 ? -2.968 0.440 -27.730 1.00 55.78 89 LYS A CA 1
ATOM 691 C C . LYS A 1 89 ? -3.161 0.162 -26.233 1.00 55.78 89 LYS A C 1
ATOM 693 O O . LYS A 1 89 ? -2.984 1.101 -25.454 1.00 55.78 89 LYS A O 1
ATOM 698 N N . PRO A 1 90 ? -3.477 -1.082 -25.830 1.00 58.72 90 PRO A N 1
ATOM 699 C CA . PRO A 1 90 ? -3.640 -1.416 -24.422 1.00 58.72 90 PRO A CA 1
ATOM 700 C C . PRO A 1 90 ? -2.366 -1.041 -23.664 1.00 58.72 90 PRO A C 1
ATOM 702 O O . PRO A 1 90 ? -1.247 -1.387 -24.065 1.00 58.72 90 PRO A O 1
ATOM 705 N N . HIS A 1 91 ? -2.520 -0.249 -22.606 1.00 71.06 91 HIS A N 1
ATOM 706 C CA . HIS A 1 91 ? -1.396 0.128 -21.763 1.00 71.06 91 HIS A CA 1
ATOM 707 C C . HIS A 1 91 ? -0.912 -1.119 -21.022 1.00 71.06 91 HIS A C 1
ATOM 709 O O . HIS A 1 91 ? -1.711 -1.850 -20.460 1.00 71.06 91 HIS A O 1
ATOM 715 N N . LYS A 1 92 ? 0.406 -1.345 -20.933 1.00 86.81 92 LYS A N 1
ATOM 716 C CA . LYS A 1 92 ? 0.962 -2.499 -20.191 1.00 86.81 92 LYS A CA 1
ATOM 717 C C . LYS A 1 92 ? 0.444 -2.606 -18.740 1.00 86.81 92 LYS A C 1
ATOM 719 O O . LYS A 1 92 ? 0.436 -3.693 -18.177 1.00 86.81 92 LYS A O 1
ATOM 724 N N . TYR A 1 93 ? 0.046 -1.479 -18.145 1.00 93.81 93 TYR A N 1
ATOM 725 C CA . TYR A 1 93 ? -0.543 -1.391 -16.808 1.00 93.81 93 TYR A CA 1
ATOM 726 C C . TYR A 1 93 ? -1.870 -0.631 -16.901 1.00 93.81 93 TYR A C 1
ATOM 728 O O . TYR A 1 93 ? -1.918 0.582 -16.669 1.00 93.81 93 TYR A O 1
ATOM 736 N N . GLU A 1 94 ? -2.921 -1.323 -17.328 1.00 94.44 94 GLU A N 1
ATOM 737 C CA . GLU A 1 94 ? -4.262 -0.746 -17.457 1.00 94.44 94 GLU A CA 1
ATOM 738 C C . GLU A 1 94 ? -4.833 -0.375 -16.089 1.00 94.44 94 GLU A C 1
ATOM 740 O O . GLU A 1 94 ? -4.506 -0.990 -15.074 1.00 94.44 94 GLU A O 1
ATOM 745 N N . LEU A 1 95 ? -5.671 0.659 -16.050 1.00 95.06 95 LEU A N 1
ATOM 746 C CA . LEU A 1 95 ? -6.380 1.048 -14.843 1.00 95.06 95 LEU A CA 1
ATOM 747 C C . LEU A 1 95 ? -7.394 -0.054 -14.470 1.00 95.06 95 LEU A C 1
ATOM 749 O O . LEU A 1 95 ? -8.305 -0.325 -15.252 1.00 95.06 95 LEU A O 1
ATOM 753 N N . PRO A 1 96 ? -7.278 -0.678 -13.283 1.00 95.94 96 PRO A N 1
ATOM 754 C CA . PRO A 1 96 ? -8.246 -1.665 -12.816 1.00 95.94 96 PRO A CA 1
ATOM 755 C C . PRO A 1 96 ? -9.670 -1.103 -12.761 1.00 95.94 96 PRO A C 1
ATOM 757 O O . PRO A 1 96 ? -9.869 0.050 -12.382 1.00 95.94 96 PRO A O 1
ATOM 760 N N . ALA A 1 97 ? -10.669 -1.941 -13.055 1.00 95.50 97 ALA A N 1
ATOM 761 C CA . ALA A 1 97 ? -12.071 -1.521 -13.162 1.00 95.50 97 ALA A CA 1
ATOM 762 C C . ALA A 1 97 ? -12.598 -0.784 -11.917 1.00 95.50 97 ALA A C 1
ATOM 764 O O . ALA A 1 97 ? -13.304 0.211 -12.043 1.00 95.50 97 ALA A O 1
ATOM 765 N N . PHE A 1 98 ? -12.199 -1.215 -10.715 1.00 95.75 98 PHE A N 1
ATOM 766 C CA . PHE A 1 98 ? -12.610 -0.588 -9.452 1.00 95.75 98 PHE A CA 1
ATOM 767 C C . PHE A 1 98 ? -11.998 0.806 -9.211 1.00 95.75 98 PHE A C 1
ATOM 769 O O . PHE A 1 98 ? -12.375 1.478 -8.255 1.00 95.75 98 PHE A O 1
ATOM 776 N N . LEU A 1 99 ? -11.045 1.235 -10.046 1.00 95.94 99 LEU A N 1
ATOM 777 C CA . LEU A 1 99 ? -10.432 2.566 -9.996 1.00 95.94 99 LEU A CA 1
ATOM 778 C C . LEU A 1 99 ? -10.970 3.512 -11.070 1.00 95.94 99 LEU A C 1
ATOM 780 O O . LEU A 1 99 ? -10.665 4.706 -11.023 1.00 95.94 99 LEU A O 1
ATOM 784 N N . ILE A 1 100 ? -11.770 3.016 -12.016 1.00 94.75 100 ILE A N 1
ATOM 785 C CA . ILE A 1 100 ? -12.402 3.854 -13.037 1.00 94.75 100 ILE A CA 1
ATOM 786 C C . ILE A 1 100 ? -13.348 4.840 -12.344 1.00 94.75 100 ILE A C 1
ATOM 788 O O . ILE A 1 100 ? -14.173 4.456 -11.520 1.00 94.75 100 ILE A O 1
ATOM 792 N N . GLY A 1 101 ? -13.199 6.128 -12.655 1.00 93.31 101 GLY A N 1
ATOM 793 C CA . GLY A 1 101 ? -13.962 7.210 -12.023 1.00 93.31 101 GLY A CA 1
ATOM 794 C C . GLY A 1 101 ? -13.419 7.666 -10.664 1.00 93.31 101 GLY A C 1
ATOM 795 O O . GLY A 1 101 ? -13.798 8.736 -10.201 1.00 93.31 101 GLY A O 1
ATOM 796 N N . VAL A 1 102 ? -12.497 6.913 -10.052 1.00 94.38 102 VAL A N 1
ATOM 797 C CA . VAL A 1 102 ? -11.764 7.336 -8.843 1.00 94.38 102 VAL A CA 1
ATOM 798 C C . VAL A 1 102 ? -10.427 7.969 -9.218 1.00 94.38 102 VAL A C 1
ATOM 800 O O . VAL A 1 102 ? -10.008 8.956 -8.620 1.00 94.38 102 VAL A O 1
ATOM 803 N N . LEU A 1 103 ? -9.747 7.395 -10.212 1.00 94.56 103 LEU A N 1
ATOM 804 C CA . LEU A 1 103 ? -8.444 7.839 -10.687 1.00 94.56 103 LEU A CA 1
ATOM 805 C C . LEU A 1 103 ? -8.405 7.880 -12.210 1.00 94.56 103 LEU A C 1
ATOM 807 O O . LEU A 1 103 ? -9.064 7.107 -12.899 1.00 94.56 103 LEU A O 1
ATOM 811 N N . GLU A 1 104 ? -7.549 8.748 -12.733 1.00 93.88 104 GLU A N 1
ATOM 812 C CA . GLU A 1 104 ? -7.191 8.742 -14.145 1.00 93.88 104 GLU A CA 1
ATOM 813 C C . GLU A 1 104 ? -6.015 7.793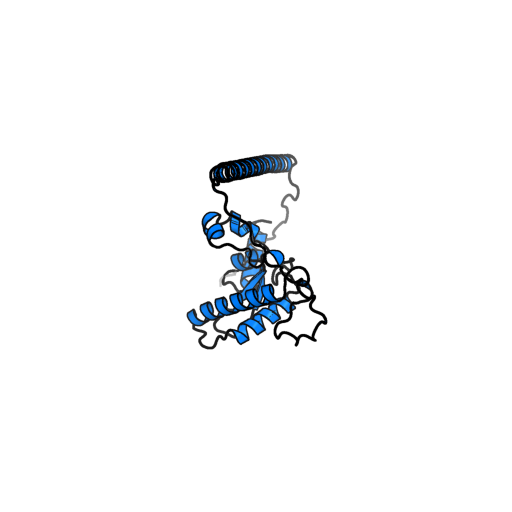 -14.409 1.00 93.88 104 GLU A C 1
ATOM 815 O O . GLU A 1 104 ? -5.115 7.632 -13.575 1.00 93.88 104 GLU A O 1
ATOM 820 N N . GLN A 1 105 ? -5.960 7.227 -15.620 1.00 94.19 105 GLN A N 1
ATOM 821 C CA . GLN A 1 105 ? -4.876 6.342 -16.067 1.00 94.19 105 GLN A CA 1
ATOM 822 C C . GLN A 1 105 ? -3.482 6.966 -15.862 1.00 94.19 105 GLN A C 1
ATOM 824 O O . GLN A 1 105 ? -2.546 6.280 -15.443 1.00 94.19 105 GLN A O 1
ATOM 829 N N . ALA A 1 106 ? -3.333 8.270 -16.118 1.00 93.12 106 ALA A N 1
ATOM 830 C CA . ALA A 1 106 ? -2.073 8.989 -15.927 1.00 93.12 106 ALA A CA 1
ATOM 831 C C . ALA A 1 106 ? -1.679 9.095 -14.442 1.00 93.12 106 ALA A C 1
ATOM 833 O O . ALA A 1 106 ? -0.514 8.882 -14.090 1.00 93.12 106 ALA A O 1
ATOM 834 N N . GLY A 1 107 ? -2.650 9.365 -13.562 1.00 93.38 107 GLY A N 1
ATOM 835 C CA . GLY A 1 107 ? -2.448 9.405 -12.112 1.00 93.38 107 GLY A CA 1
ATOM 836 C C . GLY A 1 107 ? -2.015 8.048 -11.561 1.00 93.38 107 GLY A C 1
ATOM 837 O O . GLY A 1 107 ? -1.030 7.961 -10.821 1.00 93.38 107 GLY A O 1
ATOM 838 N N . TYR A 1 108 ? -2.672 6.976 -12.008 1.00 95.75 108 TYR A N 1
ATOM 839 C CA . TYR A 1 108 ? -2.302 5.607 -11.655 1.00 95.75 108 TYR A CA 1
ATOM 840 C C . TYR A 1 108 ? -0.892 5.243 -12.135 1.00 95.75 108 TYR A C 1
ATOM 842 O O . TYR A 1 108 ? -0.075 4.757 -11.351 1.00 95.75 108 TYR A O 1
ATOM 850 N N . ALA A 1 109 ? -0.558 5.546 -13.393 1.00 95.12 109 ALA A N 1
ATOM 851 C CA . ALA A 1 109 ? 0.766 5.274 -13.950 1.00 95.12 109 ALA A CA 1
ATOM 852 C C . ALA A 1 109 ? 1.881 6.015 -13.191 1.00 95.12 109 ALA A C 1
ATOM 854 O O . ALA A 1 109 ? 2.932 5.429 -12.905 1.00 95.12 109 ALA A O 1
ATOM 855 N N . LYS A 1 110 ? 1.644 7.281 -12.820 1.00 94.81 110 LYS A N 1
ATOM 856 C CA . LYS A 1 110 ? 2.568 8.087 -12.010 1.00 94.81 110 LYS A CA 1
ATOM 857 C C . LYS A 1 110 ? 2.749 7.497 -10.611 1.00 94.81 110 LYS A C 1
ATOM 859 O O . LYS A 1 110 ? 3.886 7.362 -10.155 1.00 94.81 110 LYS A O 1
ATOM 864 N N . TRP A 1 111 ? 1.658 7.117 -9.943 1.00 95.88 111 TRP A N 1
ATOM 865 C CA . TRP A 1 111 ? 1.717 6.466 -8.632 1.00 95.88 111 TRP A CA 1
ATOM 866 C C . TRP A 1 111 ? 2.493 5.146 -8.697 1.00 95.88 111 TRP A C 1
ATOM 868 O O . TRP A 1 111 ? 3.422 4.946 -7.914 1.00 95.88 111 TRP A O 1
ATOM 878 N N . LEU A 1 112 ? 2.183 4.289 -9.673 1.00 97.06 112 LEU A N 1
ATOM 879 C CA . LEU A 1 112 ? 2.825 2.987 -9.854 1.00 97.06 112 LEU A CA 1
ATOM 880 C C . LEU A 1 112 ? 4.335 3.133 -10.080 1.00 97.06 112 LEU A C 1
ATOM 882 O O . LEU A 1 112 ? 5.132 2.428 -9.461 1.00 97.06 112 LEU A O 1
ATOM 886 N N . GLN A 1 113 ? 4.737 4.088 -10.925 1.00 96.75 113 GLN A N 1
ATOM 887 C CA . GLN A 1 113 ? 6.143 4.419 -11.152 1.00 96.75 113 GLN A CA 1
ATOM 888 C C . GLN A 1 113 ? 6.835 4.862 -9.856 1.00 96.75 113 GLN A C 1
ATOM 890 O O . GLN A 1 113 ? 7.896 4.338 -9.517 1.00 96.75 113 GLN A O 1
ATOM 895 N N . GLY A 1 114 ? 6.233 5.803 -9.122 1.00 95.75 114 GLY A N 1
ATOM 896 C CA . GLY A 1 114 ? 6.799 6.331 -7.882 1.00 95.75 114 GLY A CA 1
ATOM 897 C C . GLY A 1 114 ? 6.965 5.259 -6.804 1.00 95.75 114 GLY A C 1
ATOM 898 O O . GLY A 1 114 ? 8.010 5.195 -6.155 1.00 95.75 114 GLY A O 1
ATOM 899 N N . ARG A 1 115 ? 5.973 4.371 -6.646 1.00 95.19 115 ARG A N 1
ATOM 900 C CA . ARG A 1 115 ? 6.051 3.242 -5.706 1.00 95.19 115 ARG A CA 1
ATOM 901 C C . ARG A 1 115 ? 7.144 2.258 -6.105 1.00 95.19 115 ARG A C 1
ATOM 903 O O . ARG A 1 115 ? 8.000 1.964 -5.274 1.00 95.19 115 ARG A O 1
ATOM 910 N N . ALA A 1 116 ? 7.184 1.828 -7.364 1.00 97.31 116 ALA A N 1
ATOM 911 C CA . ALA A 1 116 ? 8.213 0.904 -7.834 1.00 97.31 116 ALA A CA 1
ATOM 912 C C . ALA A 1 116 ? 9.631 1.465 -7.630 1.00 97.31 116 ALA A C 1
ATOM 914 O O . ALA A 1 116 ? 10.483 0.787 -7.065 1.00 97.31 116 ALA A O 1
ATOM 915 N N . MET A 1 117 ? 9.877 2.729 -7.998 1.00 97.56 117 MET A N 1
ATOM 916 C CA . MET A 1 117 ? 11.178 3.377 -7.787 1.00 97.56 117 MET A CA 1
ATOM 917 C C . MET A 1 117 ? 11.565 3.457 -6.306 1.00 97.56 117 MET A C 1
ATOM 919 O O . MET A 1 117 ? 12.719 3.209 -5.955 1.00 97.56 117 MET A O 1
ATOM 923 N N . ALA A 1 118 ? 10.615 3.803 -5.433 1.00 94.88 118 ALA A N 1
ATOM 924 C CA . ALA A 1 118 ? 10.870 3.902 -4.000 1.00 94.88 118 ALA A CA 1
ATOM 925 C C . ALA A 1 118 ? 11.262 2.548 -3.390 1.00 94.88 118 ALA A C 1
ATOM 927 O O . ALA A 1 118 ? 12.209 2.499 -2.604 1.00 94.88 118 ALA A O 1
ATOM 928 N N . HIS A 1 119 ? 10.570 1.473 -3.776 1.00 95.38 119 HIS A N 1
ATOM 929 C CA . HIS A 1 119 ? 10.872 0.117 -3.320 1.00 95.38 119 HIS A CA 1
ATOM 930 C C . HIS A 1 119 ? 12.210 -0.384 -3.877 1.00 95.38 119 HIS A C 1
ATOM 932 O O . HIS A 1 119 ? 13.065 -0.764 -3.089 1.00 95.38 119 HIS A O 1
ATOM 938 N N . VAL A 1 120 ? 12.477 -0.240 -5.182 1.00 96.50 120 VAL A N 1
ATOM 939 C CA . VAL A 1 120 ? 13.783 -0.609 -5.771 1.00 96.50 120 VAL A CA 1
ATOM 940 C C . VAL A 1 120 ? 14.938 0.097 -5.063 1.00 96.50 120 VAL A C 1
ATOM 942 O O . VAL A 1 120 ? 15.943 -0.526 -4.733 1.00 96.50 120 VAL A O 1
ATOM 945 N N . ARG A 1 121 ? 14.809 1.402 -4.792 1.00 96.00 121 ARG A N 1
ATOM 946 C CA . ARG A 1 121 ? 15.846 2.160 -4.076 1.00 96.00 121 ARG A CA 1
ATOM 947 C C . ARG A 1 121 ? 16.065 1.630 -2.657 1.00 96.00 121 ARG A C 1
ATOM 949 O O . ARG A 1 121 ? 17.207 1.559 -2.208 1.00 96.00 121 ARG A O 1
ATOM 956 N N . ARG A 1 122 ? 14.983 1.305 -1.943 1.00 93.06 122 ARG A N 1
ATOM 957 C CA . ARG A 1 122 ? 15.044 0.763 -0.579 1.00 93.06 122 ARG A CA 1
ATOM 958 C C . ARG A 1 122 ? 15.709 -0.612 -0.568 1.00 93.06 122 ARG A C 1
ATOM 960 O O . ARG A 1 122 ? 16.596 -0.837 0.247 1.00 93.06 122 ARG A O 1
ATOM 967 N N . ASP A 1 123 ? 15.326 -1.479 -1.489 1.00 94.44 123 ASP A N 1
ATOM 968 C CA . ASP A 1 123 ? 15.736 -2.880 -1.495 1.00 94.44 123 ASP A CA 1
ATOM 969 C C . ASP A 1 123 ? 17.165 -3.047 -2.021 1.00 94.44 123 ASP A C 1
ATOM 971 O O . ASP A 1 123 ? 17.949 -3.800 -1.447 1.00 94.44 123 ASP A O 1
ATOM 975 N N . LYS A 1 124 ? 17.586 -2.225 -2.993 1.00 94.75 124 LYS A N 1
ATOM 976 C CA . LYS A 1 124 ? 19.004 -2.113 -3.377 1.00 94.75 124 LYS A CA 1
ATOM 977 C C . LYS A 1 124 ? 19.891 -1.717 -2.204 1.00 94.75 124 LYS A C 1
ATOM 979 O O . LYS A 1 124 ? 20.968 -2.279 -2.039 1.00 94.75 124 LYS A O 1
ATOM 984 N N . LYS A 1 125 ? 19.429 -0.794 -1.351 1.00 93.62 125 LYS A N 1
ATOM 985 C CA . LYS A 1 125 ? 20.153 -0.411 -0.128 1.00 93.62 125 LYS A CA 1
ATOM 986 C C . LYS A 1 125 ? 20.249 -1.568 0.880 1.00 93.62 125 LYS A C 1
ATOM 988 O O . LYS A 1 125 ? 21.182 -1.593 1.672 1.00 93.62 125 LYS A O 1
ATOM 993 N N . ARG A 1 126 ? 19.304 -2.511 0.848 1.00 91.75 126 ARG A N 1
ATOM 994 C CA . ARG A 1 126 ? 19.285 -3.724 1.682 1.00 91.75 126 ARG A CA 1
ATOM 995 C C . ARG A 1 126 ? 20.075 -4.896 1.080 1.00 91.75 126 ARG A C 1
ATOM 997 O O . ARG A 1 126 ? 20.178 -5.926 1.729 1.00 91.75 126 ARG A O 1
ATOM 1004 N N . GLY A 1 127 ? 20.636 -4.746 -0.124 1.00 93.25 127 GLY A N 1
ATOM 1005 C CA . GLY A 1 127 ? 21.456 -5.769 -0.785 1.00 93.25 127 GLY A CA 1
ATOM 1006 C C . GLY A 1 127 ? 20.816 -6.435 -2.007 1.00 93.25 127 GLY A C 1
ATOM 1007 O O . GLY A 1 127 ? 21.478 -7.235 -2.662 1.00 93.25 127 GLY A O 1
ATOM 1008 N N . ASN A 1 128 ? 19.578 -6.087 -2.379 1.00 92.75 128 ASN A N 1
ATOM 1009 C CA . ASN A 1 128 ? 18.926 -6.622 -3.579 1.00 92.75 128 ASN A CA 1
ATOM 1010 C C . ASN A 1 128 ? 19.406 -5.902 -4.849 1.00 92.75 128 ASN A C 1
ATOM 1012 O O . ASN A 1 128 ? 18.736 -5.015 -5.386 1.00 92.75 128 ASN A O 1
ATOM 1016 N N . THR A 1 129 ? 20.605 -6.238 -5.320 1.00 90.94 129 THR A N 1
ATOM 1017 C CA . THR A 1 129 ? 21.238 -5.575 -6.474 1.00 90.94 129 THR A CA 1
ATOM 1018 C C . THR A 1 129 ? 20.470 -5.782 -7.780 1.00 90.94 129 THR A C 1
ATOM 1020 O O . THR A 1 129 ? 20.496 -4.901 -8.645 1.00 90.94 129 THR A O 1
ATOM 1023 N N . MET A 1 130 ? 19.734 -6.890 -7.889 1.00 92.69 130 MET A N 1
ATOM 1024 C CA . MET A 1 130 ? 18.983 -7.282 -9.082 1.00 92.69 130 MET A CA 1
ATOM 1025 C C . MET A 1 130 ? 17.602 -6.627 -9.189 1.00 92.69 130 MET A C 1
ATOM 1027 O O . MET A 1 130 ? 16.992 -6.704 -10.248 1.00 92.69 130 MET A O 1
ATOM 1031 N N . ALA A 1 131 ? 17.117 -5.936 -8.150 1.00 93.75 131 ALA A N 1
ATOM 1032 C CA . ALA A 1 131 ? 15.797 -5.308 -8.170 1.00 93.75 131 ALA A CA 1
ATOM 1033 C C . ALA A 1 131 ? 15.643 -4.306 -9.333 1.00 93.75 131 ALA A C 1
ATOM 1035 O O . ALA A 1 131 ? 16.341 -3.281 -9.402 1.00 93.75 131 ALA A O 1
ATOM 1036 N N . THR A 1 132 ? 14.685 -4.557 -10.231 1.00 96.31 132 THR A N 1
ATOM 1037 C CA . THR A 1 132 ? 14.373 -3.649 -11.342 1.00 96.31 132 THR A CA 1
ATOM 1038 C C . THR A 1 132 ? 13.025 -2.952 -11.173 1.00 96.31 132 THR A C 1
ATOM 1040 O O . THR A 1 132 ? 12.052 -3.488 -10.643 1.00 96.31 132 THR A O 1
ATOM 1043 N N . VAL A 1 133 ? 12.934 -1.722 -11.691 1.00 97.00 133 VAL A N 1
ATOM 1044 C CA . VAL A 1 133 ? 11.677 -0.956 -11.672 1.00 97.00 133 VAL A CA 1
ATOM 1045 C C . VAL A 1 133 ? 10.599 -1.652 -12.508 1.00 97.00 133 VAL A C 1
ATOM 1047 O O . VAL A 1 133 ? 9.426 -1.600 -12.154 1.00 97.00 133 VAL A O 1
ATOM 1050 N N . ALA A 1 134 ? 10.970 -2.316 -13.606 1.00 96.31 134 ALA A N 1
ATOM 1051 C CA . ALA A 1 134 ? 10.020 -2.994 -14.485 1.00 96.31 134 ALA A CA 1
ATOM 1052 C C . ALA A 1 134 ? 9.348 -4.199 -13.804 1.00 96.31 134 ALA A C 1
ATOM 1054 O O . ALA A 1 134 ? 8.122 -4.338 -13.885 1.00 96.31 134 ALA A O 1
ATOM 1055 N N . GLU A 1 135 ? 10.123 -5.026 -13.100 1.00 96.19 135 GLU A N 1
ATOM 1056 C CA . GLU A 1 135 ? 9.599 -6.150 -12.314 1.00 96.19 135 GLU A CA 1
ATOM 1057 C C . GLU A 1 135 ? 8.703 -5.647 -11.187 1.00 96.19 135 GLU A C 1
ATOM 1059 O O . GLU A 1 135 ? 7.572 -6.105 -11.048 1.00 96.19 135 GLU A O 1
ATOM 1064 N N . TYR A 1 136 ? 9.146 -4.625 -10.450 1.00 97.56 136 TYR A N 1
ATOM 1065 C CA . TYR A 1 136 ? 8.379 -4.083 -9.331 1.00 97.56 136 TYR A CA 1
ATOM 1066 C C . TYR A 1 136 ? 7.064 -3.451 -9.794 1.00 97.56 136 TYR A C 1
ATOM 1068 O O . TYR A 1 136 ? 6.037 -3.654 -9.157 1.00 97.56 136 TYR A O 1
ATOM 1076 N N . LYS A 1 137 ? 7.037 -2.742 -10.932 1.00 97.94 137 LYS A N 1
ATOM 1077 C CA . LYS A 1 137 ? 5.773 -2.243 -11.507 1.00 97.94 137 LYS A CA 1
ATOM 1078 C C . LYS A 1 137 ? 4.818 -3.382 -11.839 1.00 97.94 137 LYS A C 1
ATOM 1080 O O . LYS A 1 137 ? 3.630 -3.264 -11.563 1.00 97.94 137 LYS A O 1
ATOM 1085 N N . THR A 1 138 ? 5.333 -4.468 -12.408 1.00 97.56 138 THR A N 1
ATOM 1086 C CA . THR A 1 138 ? 4.527 -5.643 -12.758 1.00 97.56 138 THR A CA 1
ATOM 1087 C C . THR A 1 138 ? 3.955 -6.302 -11.505 1.00 97.56 138 THR A C 1
ATOM 1089 O O . THR A 1 138 ? 2.747 -6.515 -11.423 1.00 97.56 138 THR A O 1
ATOM 1092 N N . ALA A 1 139 ? 4.792 -6.542 -10.495 1.00 97.75 139 ALA A N 1
ATOM 1093 C CA . ALA A 1 139 ? 4.384 -7.171 -9.245 1.00 97.75 139 ALA A CA 1
ATOM 1094 C C . ALA A 1 139 ? 3.409 -6.297 -8.434 1.00 97.75 139 ALA A C 1
ATOM 1096 O O . ALA A 1 139 ? 2.391 -6.796 -7.954 1.00 97.75 139 ALA A O 1
ATOM 1097 N N . ILE A 1 140 ? 3.660 -4.985 -8.344 1.00 98.25 140 ILE A N 1
ATOM 1098 C CA . ILE A 1 140 ? 2.756 -4.037 -7.678 1.00 98.25 140 ILE A CA 1
ATOM 1099 C C . ILE A 1 140 ? 1.426 -3.956 -8.429 1.00 98.25 140 ILE A C 1
ATOM 1101 O O . ILE A 1 140 ? 0.380 -4.034 -7.795 1.00 98.25 140 ILE A O 1
ATOM 1105 N N . HIS A 1 141 ? 1.427 -3.837 -9.761 1.00 98.19 141 HIS A N 1
ATOM 1106 C CA . HIS A 1 141 ? 0.187 -3.804 -10.542 1.00 98.19 141 HIS A CA 1
ATOM 1107 C C . HIS A 1 141 ? -0.639 -5.080 -10.336 1.00 98.19 141 HIS A C 1
ATOM 1109 O O . HIS A 1 141 ? -1.828 -5.001 -10.037 1.00 98.19 141 HIS A O 1
ATOM 1115 N N . ALA A 1 142 ? 0.003 -6.250 -10.383 1.00 97.69 142 ALA A N 1
ATOM 1116 C CA . ALA A 1 142 ? -0.656 -7.516 -10.086 1.00 97.69 142 ALA A CA 1
ATOM 1117 C C . ALA A 1 142 ? -1.233 -7.546 -8.657 1.00 97.69 142 ALA A C 1
ATOM 1119 O O . ALA A 1 142 ? -2.347 -8.028 -8.460 1.00 97.69 142 ALA A O 1
ATOM 1120 N N . ALA A 1 143 ? -0.526 -6.990 -7.667 1.00 98.06 143 ALA A N 1
ATOM 1121 C CA . ALA A 1 143 ? -1.031 -6.858 -6.302 1.00 98.06 143 ALA A CA 1
ATOM 1122 C C . ALA A 1 143 ? -2.257 -5.934 -6.212 1.00 98.06 143 ALA A C 1
ATOM 1124 O O . ALA A 1 143 ? -3.202 -6.262 -5.499 1.00 98.06 143 ALA A O 1
ATOM 1125 N N . VAL A 1 144 ? -2.280 -4.824 -6.960 1.00 98.12 144 VAL A N 1
ATOM 1126 C CA . VAL A 1 144 ? -3.454 -3.938 -7.068 1.00 98.12 144 VAL A CA 1
ATOM 1127 C C . VAL A 1 144 ? -4.648 -4.685 -7.658 1.00 98.12 144 VAL A C 1
ATOM 1129 O O . VAL A 1 144 ? -5.742 -4.614 -7.104 1.00 98.12 144 VAL A O 1
ATOM 1132 N N . CYS A 1 145 ? -4.454 -5.438 -8.741 1.00 97.69 145 CYS A N 1
ATOM 1133 C CA . CYS A 1 145 ? -5.533 -6.221 -9.345 1.00 97.69 145 CYS A CA 1
ATOM 1134 C C . CYS A 1 145 ? -6.078 -7.277 -8.375 1.00 97.69 145 CYS A C 1
ATOM 1136 O O . CYS A 1 145 ? -7.291 -7.396 -8.221 1.00 97.69 145 CYS A O 1
ATOM 1138 N N . ARG A 1 146 ? -5.193 -7.993 -7.666 1.00 97.69 146 ARG A N 1
ATOM 1139 C CA . ARG A 1 146 ? -5.588 -8.984 -6.651 1.00 97.69 146 ARG A CA 1
ATOM 1140 C C . ARG A 1 146 ? -6.317 -8.369 -5.459 1.00 97.69 146 ARG A C 1
ATOM 1142 O O . ARG A 1 146 ? -7.157 -9.040 -4.872 1.00 97.69 146 ARG A O 1
ATOM 1149 N N . SER A 1 147 ? -5.993 -7.133 -5.079 1.00 97.56 147 SER A N 1
ATOM 1150 C CA . SER A 1 147 ? -6.584 -6.512 -3.892 1.00 97.56 147 SER A CA 1
ATOM 1151 C C . SER A 1 147 ? -8.048 -6.126 -4.085 1.00 97.56 147 SER A C 1
ATOM 1153 O O . SER A 1 147 ? -8.758 -5.961 -3.097 1.00 97.56 147 SER A O 1
ATOM 1155 N N . ALA A 1 148 ? -8.506 -5.970 -5.335 1.00 97.31 148 ALA A N 1
ATOM 1156 C CA . ALA A 1 148 ? -9.875 -5.567 -5.668 1.00 97.31 148 ALA A CA 1
ATOM 1157 C C . ALA A 1 148 ? -10.347 -4.334 -4.867 1.00 97.31 148 ALA A C 1
ATOM 1159 O O . ALA A 1 148 ? -11.487 -4.254 -4.410 1.00 97.31 148 ALA A O 1
ATOM 1160 N N . GLY A 1 149 ? -9.429 -3.390 -4.644 1.00 97.06 149 GLY A N 1
ATOM 1161 C CA . GLY A 1 149 ? -9.689 -2.162 -3.900 1.00 97.06 149 GLY A CA 1
ATOM 1162 C C . GLY A 1 149 ? -9.675 -2.293 -2.375 1.00 97.06 149 GLY A C 1
ATOM 1163 O O . GLY A 1 149 ? -9.963 -1.309 -1.698 1.00 97.06 149 GLY A O 1
ATOM 1164 N N . LYS A 1 150 ? -9.314 -3.457 -1.829 1.00 98.44 150 LYS A N 1
ATOM 1165 C CA . LYS A 1 150 ? -9.353 -3.755 -0.393 1.00 98.44 150 LYS A CA 1
ATOM 1166 C C . LYS A 1 150 ? -7.969 -3.946 0.221 1.00 98.44 150 LYS A C 1
ATOM 1168 O O . LYS A 1 150 ? -6.991 -4.214 -0.477 1.00 98.44 150 LYS A O 1
ATOM 1173 N N . ASP A 1 151 ? -7.903 -3.802 1.538 1.00 98.00 151 ASP A N 1
ATOM 1174 C CA . ASP A 1 151 ? -6.744 -4.131 2.358 1.00 98.00 151 ASP A CA 1
ATOM 1175 C C . ASP A 1 151 ? -6.537 -5.655 2.387 1.00 98.00 151 ASP A C 1
ATOM 1177 O O . ASP A 1 151 ? -7.451 -6.409 2.722 1.00 98.00 151 ASP A O 1
ATOM 1181 N N . ALA A 1 152 ? -5.334 -6.119 2.042 1.00 97.25 152 ALA A N 1
ATOM 1182 C CA . ALA A 1 152 ? -5.009 -7.545 1.979 1.00 97.25 152 ALA A CA 1
ATOM 1183 C C . ALA A 1 152 ? -5.015 -8.277 3.337 1.00 97.25 152 ALA A C 1
ATOM 1185 O O . ALA A 1 152 ? -5.002 -9.508 3.353 1.00 97.25 152 ALA A O 1
ATOM 1186 N N . TYR A 1 153 ? -4.984 -7.555 4.456 1.00 95.75 153 TYR A N 1
ATOM 1187 C CA . TYR A 1 153 ? -4.940 -8.101 5.811 1.00 95.75 153 TYR A CA 1
ATOM 1188 C C . TYR A 1 153 ? -6.265 -7.936 6.555 1.00 95.75 153 TYR A C 1
ATOM 1190 O O . TYR A 1 153 ? -6.648 -8.837 7.296 1.00 95.75 153 TYR A O 1
ATOM 1198 N N . THR A 1 154 ? -6.961 -6.809 6.373 1.00 96.12 154 THR A N 1
ATOM 1199 C CA . THR A 1 154 ? -8.226 -6.528 7.080 1.00 96.12 154 THR A CA 1
ATOM 1200 C C . THR A 1 154 ? -9.467 -6.759 6.221 1.00 96.12 154 THR A C 1
ATOM 1202 O O . THR A 1 154 ? -10.559 -6.922 6.759 1.00 96.12 154 THR A O 1
ATOM 1205 N N . GLY A 1 155 ? -9.328 -6.777 4.892 1.00 96.75 155 GLY A N 1
ATOM 1206 C CA . GLY A 1 155 ? -10.448 -6.880 3.952 1.00 96.75 155 GLY A CA 1
ATOM 1207 C C . GLY A 1 155 ? -11.274 -5.597 3.799 1.00 96.75 155 GLY A C 1
ATOM 1208 O O . GLY A 1 155 ? -12.256 -5.588 3.054 1.00 96.75 155 GLY A O 1
ATOM 1209 N N . GLU A 1 156 ? -10.896 -4.512 4.475 1.00 97.69 156 GLU A N 1
ATOM 1210 C CA . GLU A 1 156 ? -11.599 -3.230 4.402 1.00 97.69 156 GLU A CA 1
ATOM 1211 C C . GLU A 1 156 ? -11.344 -2.512 3.077 1.00 97.69 156 GLU A C 1
ATOM 1213 O O . GLU A 1 156 ? -10.309 -2.698 2.438 1.00 97.69 156 GLU A O 1
ATOM 1218 N N . ALA A 1 157 ? -12.283 -1.661 2.663 1.00 97.94 157 ALA A N 1
ATOM 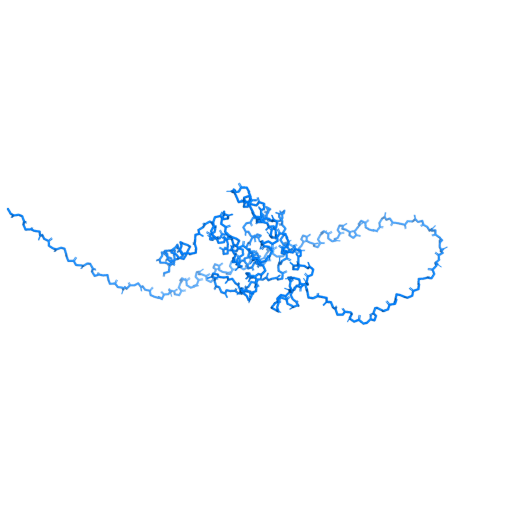1219 C CA . ALA A 1 157 ? -12.114 -0.834 1.476 1.00 97.94 157 ALA A CA 1
ATOM 1220 C C . ALA A 1 157 ? -11.028 0.231 1.694 1.00 97.94 157 ALA A C 1
ATOM 1222 O O . ALA A 1 157 ? -11.017 0.926 2.711 1.00 97.94 157 ALA A O 1
ATOM 1223 N N . LEU A 1 158 ? -10.144 0.377 0.708 1.00 98.06 158 LEU A N 1
ATOM 1224 C CA . LEU A 1 158 ? -9.103 1.397 0.706 1.00 98.06 158 LEU A CA 1
ATOM 1225 C C . LEU A 1 158 ? -9.603 2.684 0.053 1.00 98.06 158 LEU A C 1
ATOM 1227 O O . LEU A 1 158 ? -10.372 2.658 -0.910 1.00 98.06 158 LEU A O 1
ATOM 1231 N N . ASP A 1 159 ? -9.092 3.817 0.521 1.00 96.75 159 ASP A N 1
ATOM 1232 C CA . ASP A 1 159 ? -9.412 5.128 -0.033 1.00 96.75 159 ASP A CA 1
ATOM 1233 C C . ASP A 1 159 ? -8.460 5.497 -1.178 1.00 96.75 159 ASP A C 1
ATOM 1235 O O . ASP A 1 159 ? -7.476 6.222 -1.009 1.00 96.75 159 ASP A O 1
ATOM 1239 N N . TRP A 1 160 ? -8.756 5.007 -2.378 1.00 96.00 160 TRP A N 1
ATOM 1240 C CA . TRP A 1 160 ? -7.958 5.291 -3.573 1.00 96.00 160 TRP A CA 1
ATOM 1241 C C . TRP A 1 160 ? -8.009 6.750 -4.036 1.00 96.00 160 TRP A C 1
ATOM 1243 O O . TRP A 1 160 ? -7.101 7.178 -4.750 1.00 96.00 160 TRP A O 1
ATOM 1253 N N . SER A 1 161 ? -8.995 7.533 -3.588 1.00 94.00 161 SER A N 1
ATOM 1254 C CA . SER A 1 161 ? -9.075 8.966 -3.901 1.00 94.00 161 SER A CA 1
ATOM 1255 C C . SER A 1 161 ? -7.966 9.778 -3.218 1.00 94.00 161 SER A C 1
ATOM 1257 O O . SER A 1 161 ? -7.572 10.841 -3.694 1.00 94.00 161 SER A O 1
ATOM 1259 N N . SER A 1 162 ? -7.389 9.239 -2.139 1.00 92.31 162 SER A N 1
ATOM 1260 C CA . SER A 1 162 ? -6.277 9.854 -1.408 1.00 92.31 162 SER A CA 1
ATOM 1261 C C . SER A 1 162 ? -4.904 9.681 -2.082 1.00 92.31 162 SER A C 1
ATOM 1263 O O . SER A 1 162 ? -3.886 10.180 -1.585 1.00 92.31 162 SER A O 1
ATOM 1265 N N . LEU A 1 163 ? -4.822 9.000 -3.232 1.00 91.06 163 LEU A N 1
ATOM 1266 C CA . LEU A 1 163 ? -3.553 8.854 -3.942 1.00 91.06 163 LEU A CA 1
ATOM 1267 C C . LEU A 1 163 ? -3.026 10.206 -4.440 1.00 91.06 163 LEU A C 1
ATOM 1269 O O . LEU A 1 163 ? -3.657 10.910 -5.216 1.00 91.06 163 LEU A O 1
ATOM 1273 N N . GLY A 1 164 ? -1.805 10.542 -4.017 1.00 83.25 164 GLY A N 1
ATOM 1274 C CA . GLY A 1 164 ? -1.131 11.782 -4.410 1.00 83.25 164 GLY A CA 1
ATOM 1275 C C . GLY A 1 164 ? -1.488 13.006 -3.563 1.00 83.25 164 GLY A C 1
ATOM 1276 O O . GLY A 1 164 ? -0.884 14.054 -3.770 1.00 83.25 164 GLY A O 1
ATOM 1277 N N . THR A 1 165 ? -2.390 12.884 -2.583 1.00 87.06 165 THR A N 1
ATOM 1278 C CA . THR A 1 165 ? -2.752 13.994 -1.679 1.00 87.06 165 THR A CA 1
ATOM 1279 C C . THR A 1 165 ? -1.877 14.060 -0.422 1.00 87.06 165 THR A C 1
ATOM 1281 O O . THR A 1 165 ? -1.886 15.059 0.301 1.00 87.06 165 THR A O 1
ATOM 1284 N N . TRP A 1 166 ? -1.080 13.017 -0.167 1.00 84.75 166 TRP A N 1
ATOM 1285 C CA . TRP A 1 166 ? -0.134 12.986 0.942 1.00 84.75 166 TRP A CA 1
ATOM 1286 C C . TRP A 1 166 ? 0.935 14.077 0.805 1.00 84.75 166 TRP A C 1
ATOM 1288 O O . TRP A 1 166 ? 1.663 14.145 -0.187 1.00 84.75 166 TRP A O 1
ATOM 1298 N N . ASN A 1 167 ? 1.087 14.881 1.852 1.00 87.25 167 ASN A N 1
ATOM 1299 C CA . ASN A 1 167 ? 2.047 15.969 1.931 1.00 87.25 167 ASN A CA 1
ATOM 1300 C C . ASN A 1 167 ? 3.025 15.725 3.088 1.00 87.25 167 ASN A C 1
ATOM 1302 O O . ASN A 1 167 ? 2.646 15.747 4.259 1.00 87.25 167 ASN A O 1
ATOM 1306 N N . ASN A 1 168 ? 4.306 15.542 2.756 1.00 84.00 168 ASN A N 1
ATOM 1307 C CA . ASN A 1 168 ? 5.351 15.257 3.742 1.00 84.00 168 ASN A CA 1
ATOM 1308 C C . ASN A 1 168 ? 5.537 16.390 4.765 1.00 84.00 168 ASN A C 1
ATOM 1310 O O . ASN A 1 168 ? 5.666 16.107 5.951 1.00 84.00 168 ASN A O 1
ATOM 1314 N N . SER A 1 169 ? 5.469 17.658 4.344 1.00 86.19 169 SER A N 1
ATOM 1315 C CA . SER A 1 169 ? 5.613 18.803 5.258 1.00 86.19 169 SER A CA 1
ATOM 1316 C C . SER A 1 169 ? 4.465 18.870 6.268 1.00 86.19 169 SER A C 1
ATOM 1318 O O . SER A 1 169 ? 4.678 19.123 7.455 1.00 86.19 169 SER A O 1
ATOM 1320 N N . LEU A 1 170 ? 3.235 18.587 5.824 1.00 85.88 170 LEU A N 1
ATOM 1321 C CA . LEU A 1 170 ? 2.082 18.503 6.724 1.00 85.88 170 LEU A CA 1
ATOM 1322 C C . LEU A 1 170 ? 2.147 17.266 7.626 1.00 85.88 170 LEU A C 1
ATOM 1324 O O . LEU A 1 170 ? 1.753 17.353 8.788 1.00 85.88 170 LEU A O 1
ATOM 1328 N N . SER A 1 171 ? 2.686 16.148 7.133 1.00 85.31 171 SER A N 1
ATOM 1329 C CA . SER A 1 171 ? 2.934 14.954 7.946 1.00 85.31 171 SER A CA 1
ATOM 1330 C C . SER A 1 171 ? 3.948 15.210 9.060 1.00 85.31 171 SER A C 1
ATOM 1332 O O . SER A 1 171 ? 3.744 14.749 10.181 1.00 85.31 171 SER A O 1
ATOM 1334 N N . GLU A 1 172 ? 5.031 15.936 8.787 1.00 84.94 172 GLU A N 1
ATOM 1335 C CA . GLU A 1 172 ? 6.035 16.289 9.800 1.00 84.94 172 GLU A CA 1
ATOM 1336 C C . GLU A 1 172 ? 5.452 17.205 10.881 1.00 84.94 172 GLU A C 1
ATOM 1338 O O . GLU A 1 172 ? 5.656 16.962 12.070 1.00 84.94 172 GLU A O 1
ATOM 1343 N N . LYS A 1 173 ? 4.660 18.208 10.481 1.00 88.00 173 LYS A N 1
ATOM 1344 C CA . LYS A 1 173 ? 4.032 19.164 11.407 1.00 88.00 173 LYS A CA 1
ATOM 1345 C C . LYS A 1 173 ? 2.887 18.550 12.216 1.00 88.00 173 LYS A C 1
ATOM 1347 O O . LYS A 1 173 ? 2.841 18.703 13.430 1.00 88.00 173 LYS A O 1
ATOM 1352 N N . GLY A 1 174 ? 1.957 17.863 11.553 1.00 83.56 174 GLY A N 1
ATOM 1353 C CA . GLY A 1 174 ? 0.739 17.323 12.168 1.00 83.56 174 GLY A CA 1
ATOM 1354 C C . GLY A 1 174 ? 0.894 15.925 12.774 1.00 83.56 174 GLY A C 1
ATOM 1355 O O . GLY A 1 174 ? -0.018 15.446 13.448 1.00 83.56 174 GLY A O 1
ATOM 1356 N N . ARG A 1 175 ? 2.032 15.256 12.540 1.00 86.56 175 ARG A N 1
ATOM 1357 C CA . ARG A 1 175 ? 2.424 13.967 13.134 1.00 86.56 175 ARG A CA 1
ATOM 1358 C C . ARG A 1 175 ? 1.267 12.958 13.154 1.00 86.56 175 ARG A C 1
ATOM 1360 O O . ARG A 1 175 ? 0.777 12.560 12.100 1.00 86.56 175 ARG A O 1
ATOM 1367 N N . ARG A 1 176 ? 0.834 12.524 14.342 1.00 86.94 176 ARG A N 1
ATOM 1368 C CA . ARG A 1 176 ? -0.179 11.474 14.529 1.00 86.94 176 ARG A CA 1
ATOM 1369 C C . ARG A 1 176 ? -1.542 11.868 13.962 1.00 86.94 176 ARG A C 1
ATOM 1371 O O . ARG A 1 176 ? -2.163 11.058 13.283 1.00 86.94 176 ARG A O 1
ATOM 1378 N N . GLU A 1 177 ? -1.983 13.101 14.200 1.00 88.94 177 GLU A N 1
ATOM 1379 C CA . GLU A 1 177 ? -3.292 13.585 13.746 1.00 88.94 177 GLU A CA 1
ATOM 1380 C C . GLU A 1 177 ? -3.370 13.674 12.225 1.00 88.94 177 GLU A C 1
ATOM 1382 O O . GLU A 1 177 ? -4.395 13.345 11.630 1.00 88.94 177 GLU A O 1
ATOM 1387 N N . TYR A 1 178 ? -2.277 14.091 11.579 1.00 89.19 178 TYR A N 1
ATOM 1388 C CA . TYR A 1 178 ? -2.206 14.097 10.122 1.00 89.19 178 TYR A CA 1
ATOM 1389 C C . TYR A 1 178 ? -2.272 12.672 9.572 1.00 89.19 178 TYR A C 1
ATOM 1391 O O . TYR A 1 178 ? -3.126 12.379 8.738 1.00 89.19 178 TYR A O 1
ATOM 1399 N N . LYS A 1 179 ? -1.422 11.773 10.085 1.00 87.38 179 LYS A N 1
ATOM 1400 C CA . LYS A 1 179 ? -1.359 10.371 9.648 1.00 87.38 179 LYS A CA 1
ATOM 1401 C C . LYS A 1 179 ? -2.693 9.640 9.812 1.00 87.38 179 LYS A C 1
ATOM 1403 O O . LYS A 1 179 ? -3.061 8.858 8.941 1.00 87.38 179 LYS A O 1
ATOM 1408 N N . ALA A 1 180 ? -3.440 9.929 10.879 1.00 89.19 180 ALA A N 1
ATOM 1409 C CA . ALA A 1 180 ? -4.740 9.315 11.141 1.00 89.19 180 ALA A CA 1
ATOM 1410 C C . ALA A 1 180 ? -5.774 9.577 10.029 1.00 89.19 180 ALA A C 1
ATOM 1412 O O . ALA A 1 180 ? -6.588 8.705 9.741 1.00 89.19 180 ALA A O 1
ATOM 1413 N N . LYS A 1 181 ? -5.713 10.731 9.348 1.00 91.19 181 LYS A N 1
ATOM 1414 C CA . LYS A 1 181 ? -6.614 11.056 8.223 1.00 91.19 181 LYS A CA 1
ATOM 1415 C C . LYS A 1 181 ? -6.385 10.172 6.999 1.00 91.19 181 LYS A C 1
ATOM 1417 O O . LYS A 1 181 ? -7.283 10.005 6.189 1.00 91.19 181 LYS A O 1
ATOM 1422 N N . PHE A 1 182 ? -5.193 9.598 6.891 1.00 93.06 182 PHE A N 1
ATOM 1423 C CA . PHE A 1 182 ? -4.783 8.715 5.804 1.00 93.06 182 PHE A CA 1
ATOM 1424 C C . PHE A 1 182 ? -4.812 7.251 6.229 1.00 93.06 182 PHE A C 1
ATOM 1426 O O . PHE A 1 182 ? -4.148 6.424 5.616 1.00 93.06 182 PHE A O 1
ATOM 1433 N N . ALA A 1 183 ? -5.578 6.917 7.272 1.00 94.00 183 ALA A N 1
ATOM 1434 C CA . ALA A 1 183 ? -5.710 5.566 7.800 1.00 94.00 183 ALA A CA 1
ATOM 1435 C C . ALA A 1 183 ? -5.916 4.514 6.696 1.00 94.00 183 ALA A C 1
ATOM 1437 O O . ALA A 1 183 ? -5.214 3.507 6.713 1.00 94.00 183 ALA A O 1
ATOM 1438 N N . GLN A 1 184 ? -6.805 4.795 5.733 1.00 96.69 184 GLN A N 1
ATOM 1439 C CA . GLN A 1 184 ? -7.165 3.917 4.610 1.00 96.69 184 GLN A CA 1
ATOM 1440 C C . GLN A 1 184 ? -6.435 4.229 3.291 1.00 96.69 184 GLN A C 1
ATOM 1442 O O . GLN A 1 184 ? -6.796 3.685 2.250 1.00 96.69 184 GLN A O 1
ATOM 1447 N N . LEU A 1 185 ? -5.404 5.083 3.308 1.00 96.25 185 LEU A N 1
ATOM 1448 C CA . LEU A 1 185 ? -4.589 5.377 2.124 1.00 96.25 185 LEU A CA 1
ATOM 1449 C C . LEU A 1 185 ? -3.981 4.072 1.577 1.00 96.25 185 LEU A C 1
ATOM 1451 O O . LEU A 1 185 ? -3.289 3.389 2.337 1.00 96.25 185 LEU A O 1
ATOM 1455 N N . PRO A 1 186 ? -4.165 3.734 0.285 1.00 96.81 186 PRO A N 1
ATOM 1456 C CA . PRO A 1 186 ? -3.526 2.570 -0.306 1.00 96.81 186 PRO A CA 1
ATOM 1457 C C . PRO A 1 186 ? -2.000 2.685 -0.281 1.00 96.81 186 PRO A C 1
ATOM 1459 O O . PRO A 1 186 ? -1.398 3.652 -0.770 1.00 96.81 186 PRO A O 1
ATOM 1462 N N . THR A 1 187 ? -1.361 1.647 0.242 1.00 95.62 187 THR A N 1
ATOM 1463 C CA . THR A 1 187 ? 0.091 1.493 0.285 1.00 95.62 187 THR A CA 1
ATOM 1464 C C . THR A 1 187 ? 0.518 0.125 -0.227 1.00 95.62 187 THR A C 1
ATOM 1466 O O . THR A 1 187 ? -0.303 -0.763 -0.449 1.00 95.62 187 THR A O 1
ATOM 1469 N N . VAL A 1 188 ? 1.822 -0.016 -0.450 1.00 96.94 188 VAL A N 1
ATOM 1470 C CA . VAL A 1 188 ? 2.450 -1.248 -0.920 1.00 96.94 188 VAL A CA 1
ATOM 1471 C C . VAL A 1 188 ? 3.279 -1.809 0.233 1.00 96.94 188 VAL A C 1
ATOM 1473 O O . VAL A 1 188 ? 4.207 -1.149 0.704 1.00 96.94 188 VAL A O 1
ATOM 1476 N N . ASP A 1 189 ? 2.927 -3.005 0.688 1.00 95.25 189 ASP A N 1
ATOM 1477 C CA . ASP A 1 189 ? 3.697 -3.794 1.647 1.00 95.25 189 ASP A CA 1
ATOM 1478 C C . ASP A 1 189 ? 4.543 -4.818 0.888 1.00 95.25 189 ASP A C 1
ATOM 1480 O O . ASP A 1 189 ? 4.041 -5.485 -0.021 1.00 95.25 189 ASP A O 1
ATOM 1484 N N . HIS A 1 190 ? 5.826 -4.909 1.235 1.00 92.25 190 HIS A N 1
ATOM 1485 C CA . HIS A 1 190 ? 6.723 -5.908 0.660 1.00 92.25 190 HIS A CA 1
ATOM 1486 C C . HIS A 1 190 ? 6.599 -7.184 1.485 1.00 92.25 190 HIS A C 1
ATOM 1488 O O . HIS A 1 190 ? 6.776 -7.168 2.702 1.00 92.25 190 HIS A O 1
ATOM 1494 N N . VAL A 1 191 ? 6.311 -8.304 0.830 1.00 90.44 191 VAL A N 1
ATOM 1495 C CA . VAL A 1 191 ? 6.298 -9.599 1.507 1.00 90.44 191 VAL A CA 1
ATOM 1496 C C . VAL A 1 191 ? 7.751 -10.037 1.700 1.00 90.44 191 VAL A C 1
ATOM 1498 O O . VAL A 1 191 ? 8.499 -10.146 0.732 1.00 90.44 191 VAL A O 1
ATOM 1501 N N . GLY A 1 192 ? 8.174 -10.231 2.950 1.00 85.75 192 GLY A N 1
ATOM 1502 C CA . GLY A 1 192 ? 9.559 -10.573 3.291 1.00 85.75 192 GLY A CA 1
ATOM 1503 C C . GLY A 1 192 ? 10.453 -9.356 3.556 1.00 85.75 192 GLY A C 1
ATOM 1504 O O . GLY A 1 192 ? 9.976 -8.263 3.844 1.00 85.75 192 GLY A O 1
ATOM 1505 N N . ASP A 1 193 ? 11.768 -9.557 3.490 1.00 84.12 193 ASP A N 1
ATOM 1506 C CA . ASP A 1 193 ? 12.780 -8.560 3.882 1.00 84.12 193 ASP A CA 1
ATOM 1507 C C . ASP A 1 193 ? 13.205 -7.600 2.748 1.00 84.12 193 ASP A C 1
ATOM 1509 O O . ASP A 1 193 ? 13.931 -6.626 2.976 1.00 84.12 193 ASP A O 1
ATOM 1513 N N . GLY A 1 194 ? 12.713 -7.829 1.528 1.00 83.19 194 GLY A N 1
ATOM 1514 C CA . GLY A 1 194 ? 13.065 -7.057 0.334 1.00 83.19 194 GLY A CA 1
ATOM 1515 C C . GLY A 1 194 ? 14.322 -7.543 -0.393 1.00 83.19 194 GLY A C 1
ATOM 1516 O O . GLY A 1 194 ? 14.755 -6.899 -1.346 1.00 83.19 194 GLY A O 1
ATOM 1517 N N . THR A 1 195 ? 14.923 -8.662 0.021 1.00 87.44 195 THR A N 1
ATOM 1518 C CA . THR A 1 195 ? 16.087 -9.260 -0.663 1.00 87.44 195 THR A CA 1
ATOM 1519 C C . THR A 1 195 ? 15.712 -10.349 -1.667 1.00 87.44 195 THR A C 1
ATOM 1521 O O . THR A 1 195 ? 16.497 -10.666 -2.557 1.00 87.44 195 THR A O 1
ATOM 1524 N N . GLY A 1 196 ? 14.502 -10.896 -1.542 1.00 87.25 196 GLY A N 1
ATOM 1525 C CA . GLY A 1 196 ? 13.972 -11.942 -2.408 1.00 87.25 196 GLY A CA 1
ATOM 1526 C C . GLY A 1 196 ? 13.249 -11.432 -3.664 1.00 87.25 196 GLY A C 1
ATOM 1527 O O . GLY A 1 196 ? 13.415 -10.280 -4.078 1.00 87.25 196 GLY A O 1
ATOM 1528 N N . PRO A 1 197 ? 12.427 -12.301 -4.282 1.00 89.94 197 PRO A N 1
ATOM 1529 C CA . PRO A 1 197 ? 11.578 -11.938 -5.409 1.00 89.94 197 PRO A CA 1
ATOM 1530 C C . PRO A 1 197 ? 10.635 -10.773 -5.088 1.00 89.94 197 PRO A C 1
ATOM 1532 O O . PRO A 1 197 ? 10.225 -10.574 -3.944 1.00 89.94 197 PRO A O 1
ATOM 1535 N N . ALA A 1 198 ? 10.246 -10.042 -6.131 1.00 93.62 198 ALA A N 1
ATOM 1536 C CA . ALA A 1 198 ? 9.276 -8.959 -6.045 1.00 93.62 198 ALA A CA 1
ATOM 1537 C C . ALA A 1 198 ? 7.877 -9.501 -5.692 1.00 93.62 198 ALA A C 1
ATOM 1539 O O . ALA A 1 198 ? 7.106 -9.867 -6.581 1.00 93.62 198 ALA A O 1
ATOM 1540 N N . ASP A 1 199 ? 7.549 -9.535 -4.401 1.00 94.69 199 ASP A N 1
ATOM 1541 C CA . ASP A 1 199 ? 6.234 -9.927 -3.896 1.00 94.69 199 ASP A CA 1
ATOM 1542 C C . ASP A 1 199 ? 5.640 -8.833 -3.004 1.00 94.69 199 ASP A C 1
ATOM 1544 O O . ASP A 1 199 ? 6.267 -8.332 -2.067 1.00 94.69 199 ASP A O 1
ATOM 1548 N N . PHE A 1 200 ? 4.407 -8.447 -3.324 1.00 96.81 200 PHE A N 1
ATOM 1549 C CA . PHE A 1 200 ? 3.748 -7.290 -2.741 1.00 96.81 200 PHE A CA 1
ATOM 1550 C C . PHE A 1 200 ? 2.289 -7.568 -2.406 1.00 96.81 200 PHE A C 1
ATOM 1552 O O . PHE A 1 200 ? 1.560 -8.252 -3.137 1.00 96.81 200 PHE A O 1
ATOM 1559 N N . LYS A 1 201 ? 1.839 -6.917 -1.334 1.00 97.25 201 LYS A N 1
ATOM 1560 C CA . LYS A 1 201 ? 0.434 -6.805 -0.947 1.00 97.25 201 LYS A CA 1
ATOM 1561 C C . LYS A 1 201 ? 0.022 -5.341 -0.901 1.00 97.25 201 LYS A C 1
ATOM 1563 O O . LYS A 1 201 ? 0.798 -4.477 -0.496 1.00 97.25 201 LYS A O 1
ATOM 1568 N N . ILE A 1 202 ? -1.211 -5.060 -1.308 1.00 98.19 202 ILE A N 1
ATOM 1569 C CA . ILE A 1 202 ? -1.802 -3.735 -1.124 1.00 98.19 202 ILE A CA 1
ATOM 1570 C C . ILE A 1 202 ? -2.537 -3.719 0.209 1.00 98.19 202 ILE A C 1
ATOM 1572 O O . ILE A 1 202 ? -3.362 -4.589 0.481 1.00 98.19 202 ILE A O 1
ATOM 1576 N N . CYS A 1 203 ? -2.227 -2.739 1.046 1.00 97.94 203 CYS A N 1
ATOM 1577 C CA . CYS A 1 203 ? -2.872 -2.559 2.340 1.00 97.94 203 CYS A CA 1
ATOM 1578 C C . CYS A 1 203 ? -2.960 -1.080 2.708 1.00 97.94 203 CYS A C 1
ATOM 1580 O O . CYS A 1 203 ? -2.293 -0.223 2.114 1.00 97.94 203 CYS A O 1
ATOM 1582 N N . ALA A 1 204 ? -3.800 -0.783 3.685 1.00 97.44 204 ALA A N 1
ATOM 1583 C CA . ALA A 1 204 ? -3.990 0.540 4.231 1.00 97.44 204 ALA A CA 1
ATOM 1584 C C . ALA A 1 204 ? -2.711 1.018 4.926 1.00 97.44 204 ALA A C 1
ATOM 1586 O O . ALA A 1 204 ? -1.984 0.230 5.537 1.00 97.44 204 ALA A O 1
ATOM 1587 N N . TRP A 1 205 ? -2.454 2.327 4.886 1.00 94.50 205 TRP A N 1
ATOM 1588 C CA . TRP A 1 205 ? -1.317 2.934 5.580 1.00 94.50 205 TRP A CA 1
ATOM 1589 C C . TRP A 1 205 ? -1.269 2.531 7.054 1.00 94.50 205 TRP A C 1
ATOM 1591 O O . TRP A 1 205 ? -0.210 2.148 7.539 1.00 94.50 205 TRP A O 1
ATOM 1601 N N . ARG A 1 206 ? -2.411 2.558 7.756 1.00 95.25 206 ARG A N 1
ATOM 1602 C CA . ARG A 1 206 ? -2.466 2.165 9.174 1.00 95.25 206 ARG A CA 1
ATOM 1603 C C . ARG A 1 206 ? -2.042 0.715 9.397 1.00 95.25 206 ARG A C 1
ATOM 1605 O O . ARG A 1 206 ? -1.374 0.424 10.381 1.00 95.25 206 ARG A O 1
ATOM 1612 N N . THR A 1 207 ? -2.438 -0.173 8.489 1.00 96.00 207 THR A N 1
ATOM 1613 C CA . THR A 1 207 ? -2.157 -1.603 8.575 1.00 96.00 207 THR A CA 1
ATOM 1614 C C . THR A 1 207 ? -0.673 -1.840 8.361 1.00 96.00 207 THR A C 1
ATOM 1616 O O . THR A 1 207 ? -0.049 -2.550 9.139 1.00 96.00 207 THR A O 1
ATOM 1619 N N . ASN A 1 208 ? -0.092 -1.185 7.355 1.00 95.06 208 ASN A N 1
ATOM 1620 C CA . ASN A 1 208 ? 1.334 -1.265 7.060 1.00 95.06 208 ASN A CA 1
ATOM 1621 C C . ASN A 1 208 ? 2.191 -0.678 8.198 1.00 95.06 208 ASN A C 1
ATOM 1623 O O . ASN A 1 208 ? 3.153 -1.301 8.631 1.00 95.06 208 ASN A O 1
ATOM 1627 N N . ASP A 1 209 ? 1.804 0.483 8.737 1.00 92.62 209 ASP A N 1
ATOM 1628 C CA . ASP A 1 209 ? 2.489 1.145 9.861 1.00 92.62 209 ASP A CA 1
ATOM 1629 C C . ASP A 1 209 ? 2.434 0.290 11.142 1.00 92.62 209 ASP A C 1
ATOM 1631 O O . ASP A 1 209 ? 3.426 0.187 11.858 1.00 92.62 209 ASP A O 1
ATOM 1635 N N . ALA A 1 210 ? 1.305 -0.384 11.401 1.00 94.38 210 ALA A N 1
ATOM 1636 C CA . ALA A 1 210 ? 1.148 -1.288 12.542 1.00 94.38 210 ALA A CA 1
ATOM 1637 C C . ALA A 1 210 ? 1.881 -2.628 12.362 1.00 94.38 210 ALA A C 1
ATOM 1639 O O . ALA A 1 210 ? 2.484 -3.132 13.310 1.00 94.38 210 ALA A O 1
ATOM 1640 N N . LYS A 1 211 ? 1.828 -3.212 11.159 1.00 94.19 211 LYS A N 1
ATOM 1641 C CA . LYS A 1 211 ? 2.518 -4.464 10.828 1.00 94.19 211 LYS A CA 1
ATOM 1642 C C . LYS A 1 211 ? 4.035 -4.272 10.841 1.00 94.19 211 LYS A C 1
ATOM 1644 O O . LYS A 1 211 ? 4.747 -5.144 11.335 1.00 94.19 211 LYS A O 1
ATOM 1649 N N . SER A 1 212 ? 4.524 -3.135 10.344 1.00 91.44 212 SER A N 1
ATOM 1650 C CA . SER A 1 212 ? 5.955 -2.845 10.245 1.00 91.44 212 SER A CA 1
ATOM 1651 C C . SER A 1 212 ? 6.694 -4.010 9.552 1.00 91.44 212 SER A C 1
ATOM 1653 O O . SER A 1 212 ? 6.187 -4.592 8.588 1.00 91.44 212 SER A O 1
ATOM 1655 N N . ASP A 1 213 ? 7.864 -4.389 10.059 1.00 89.25 213 ASP A N 1
ATOM 1656 C CA . ASP A 1 213 ? 8.696 -5.471 9.526 1.00 89.25 213 ASP A CA 1
ATOM 1657 C C . ASP A 1 213 ? 8.229 -6.891 9.934 1.00 89.25 213 ASP A C 1
ATOM 1659 O O . ASP A 1 213 ? 8.881 -7.874 9.581 1.00 89.25 213 ASP A O 1
ATOM 1663 N N . MET A 1 214 ? 7.112 -7.041 10.663 1.00 93.25 214 MET A N 1
ATOM 1664 C CA . MET A 1 214 ? 6.602 -8.364 11.055 1.00 93.25 214 MET A CA 1
ATOM 1665 C C . MET A 1 214 ? 6.097 -9.161 9.848 1.00 93.25 214 MET A C 1
ATOM 1667 O O . MET A 1 214 ? 5.513 -8.618 8.900 1.00 93.25 214 MET A O 1
ATOM 1671 N N . LYS A 1 215 ? 6.224 -10.490 9.917 1.00 91.75 215 LYS A N 1
ATOM 1672 C CA . LYS A 1 215 ? 5.503 -11.395 9.012 1.00 91.75 215 LYS A CA 1
ATOM 1673 C C . LYS A 1 215 ? 4.004 -11.359 9.311 1.00 91.75 215 LYS A C 1
ATOM 1675 O O . LYS A 1 215 ? 3.575 -11.006 10.406 1.00 91.75 215 LYS A O 1
ATOM 1680 N N . ALA A 1 216 ? 3.191 -11.765 8.336 1.00 91.00 216 ALA A N 1
ATOM 1681 C CA . ALA A 1 216 ? 1.735 -11.780 8.490 1.00 91.00 216 ALA A CA 1
ATOM 1682 C C . ALA A 1 216 ? 1.285 -12.616 9.705 1.00 91.00 216 ALA A C 1
ATOM 1684 O O . ALA A 1 216 ? 0.492 -12.138 10.513 1.00 91.00 216 ALA A O 1
ATOM 1685 N N . ASP A 1 217 ? 1.844 -13.815 9.880 1.00 94.31 217 ASP A N 1
ATOM 1686 C CA . ASP A 1 217 ? 1.480 -14.712 10.985 1.00 94.31 217 ASP A CA 1
ATOM 1687 C C . ASP A 1 217 ? 1.912 -14.161 12.351 1.00 94.31 217 ASP A C 1
ATOM 1689 O O . ASP A 1 217 ? 1.186 -14.289 13.337 1.00 94.31 217 ASP A O 1
ATOM 1693 N N . GLU A 1 218 ? 3.064 -13.486 12.403 1.00 95.25 218 GLU A N 1
ATOM 1694 C CA . GLU A 1 218 ? 3.561 -12.808 13.606 1.00 95.25 218 GLU A CA 1
ATOM 1695 C C . GLU A 1 218 ? 2.645 -11.645 13.995 1.00 95.25 218 GLU A C 1
ATOM 1697 O O . GLU A 1 218 ? 2.268 -11.515 15.162 1.00 95.25 218 GLU A O 1
ATOM 1702 N N . PHE A 1 219 ? 2.225 -10.842 13.013 1.00 95.00 219 PHE A N 1
ATOM 1703 C CA . PHE A 1 219 ? 1.291 -9.743 13.230 1.00 95.00 219 PHE A CA 1
ATOM 1704 C C . PHE A 1 219 ? -0.073 -10.251 13.716 1.00 95.00 219 PHE A C 1
ATOM 1706 O O . PHE A 1 219 ? -0.601 -9.746 14.705 1.00 95.00 219 PHE A O 1
ATOM 1713 N N . ILE A 1 220 ? -0.608 -11.316 13.110 1.00 95.44 220 ILE A N 1
ATOM 1714 C CA . ILE A 1 220 ? -1.857 -11.954 13.557 1.00 95.44 220 ILE A CA 1
ATOM 1715 C C . ILE A 1 220 ? -1.719 -12.478 14.992 1.00 95.44 220 ILE A C 1
ATOM 1717 O O . ILE A 1 220 ? -2.615 -12.275 15.816 1.00 95.44 220 ILE A O 1
ATOM 1721 N N . ALA A 1 221 ? -0.607 -13.143 15.317 1.00 97.19 221 ALA A N 1
ATOM 1722 C CA . ALA A 1 221 ? -0.352 -13.644 16.663 1.00 97.19 221 ALA A CA 1
ATOM 1723 C C . ALA A 1 221 ? -0.286 -12.504 17.691 1.00 97.19 221 ALA A C 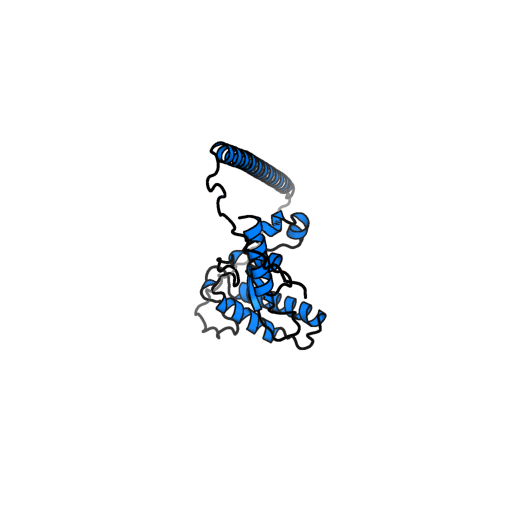1
ATOM 1725 O O . ALA A 1 221 ? -0.835 -12.636 18.789 1.00 97.19 221 ALA A O 1
ATOM 1726 N N . LEU A 1 222 ? 0.331 -11.373 17.334 1.00 96.56 222 LEU A N 1
ATOM 1727 C CA . LEU A 1 222 ? 0.348 -10.173 18.165 1.00 96.56 222 LEU A CA 1
ATOM 1728 C C . LEU A 1 222 ? -1.066 -9.613 18.367 1.00 96.56 222 LEU A C 1
ATOM 1730 O O . LEU A 1 222 ? -1.469 -9.401 19.510 1.00 96.56 222 LEU A O 1
ATOM 1734 N N . CYS A 1 223 ? -1.845 -9.447 17.296 1.00 95.81 223 CYS A N 1
ATOM 1735 C CA . CYS A 1 223 ? -3.226 -8.968 17.378 1.00 95.81 223 CYS A CA 1
ATOM 1736 C C . CYS A 1 223 ? -4.085 -9.844 18.301 1.00 95.81 223 CYS A C 1
ATOM 1738 O O . CYS A 1 223 ? -4.826 -9.314 19.125 1.00 95.81 223 CYS A O 1
ATOM 1740 N N . ARG A 1 224 ? -3.943 -11.177 18.236 1.00 97.19 224 ARG A N 1
ATOM 1741 C CA . ARG A 1 224 ? -4.654 -12.103 19.138 1.00 97.19 224 ARG A CA 1
ATOM 1742 C C . ARG A 1 224 ? -4.275 -11.899 20.605 1.00 97.19 224 ARG A C 1
ATOM 1744 O O . ARG A 1 224 ? -5.154 -11.925 21.462 1.00 97.19 224 ARG A O 1
ATOM 1751 N N . LYS A 1 225 ? -2.989 -11.684 20.908 1.00 97.75 225 LYS A N 1
ATOM 1752 C CA . LYS A 1 225 ? -2.526 -11.397 22.278 1.00 97.75 225 LYS A CA 1
ATOM 1753 C C . LYS A 1 225 ? -3.091 -10.075 22.797 1.00 97.75 225 LYS A C 1
ATOM 1755 O O . LYS A 1 225 ? -3.550 -10.028 23.932 1.00 97.75 225 LYS A O 1
ATOM 1760 N N . VAL A 1 226 ? -3.083 -9.032 21.965 1.00 97.12 226 VAL A N 1
ATOM 1761 C CA . VAL A 1 226 ? -3.637 -7.715 22.312 1.00 97.12 226 VAL A CA 1
ATOM 1762 C C . VAL A 1 226 ? -5.138 -7.809 22.569 1.00 97.12 226 VAL A C 1
ATOM 1764 O O . VAL A 1 226 ? -5.595 -7.319 23.598 1.00 97.12 226 VAL A O 1
ATOM 1767 N N . ALA A 1 227 ? -5.885 -8.479 21.686 1.00 95.94 227 ALA A N 1
ATOM 1768 C CA . ALA A 1 227 ? -7.320 -8.686 21.850 1.00 95.94 227 ALA A CA 1
ATOM 1769 C C . ALA A 1 227 ? -7.634 -9.443 23.146 1.00 95.94 227 ALA A C 1
ATOM 1771 O O . ALA A 1 227 ? -8.456 -8.988 23.922 1.00 95.94 227 ALA A O 1
ATOM 1772 N N . LYS A 1 228 ? -6.909 -10.531 23.441 1.00 97.06 228 LYS A N 1
ATOM 1773 C CA . LYS A 1 228 ? -7.077 -11.288 24.692 1.00 97.06 228 LYS A CA 1
ATOM 1774 C C . LYS A 1 228 ? -6.795 -10.458 25.953 1.00 97.06 228 LYS A C 1
ATOM 1776 O O . LYS A 1 228 ? -7.338 -10.757 27.006 1.00 97.06 228 LYS A O 1
ATOM 1781 N N . ALA A 1 229 ? -5.897 -9.478 25.879 1.00 96.69 229 ALA A N 1
ATOM 1782 C CA . ALA A 1 229 ? -5.533 -8.656 27.030 1.00 96.69 229 ALA A CA 1
ATOM 1783 C C . ALA A 1 229 ? -6.482 -7.466 27.269 1.00 96.69 229 ALA A C 1
ATOM 1785 O O . ALA A 1 229 ? -6.407 -6.861 28.333 1.00 96.69 229 ALA A O 1
ATOM 1786 N N . ASN A 1 230 ? -7.318 -7.099 26.288 1.00 93.00 230 ASN A N 1
ATOM 1787 C CA . ASN A 1 230 ? -8.133 -5.874 26.315 1.00 93.00 230 ASN A CA 1
ATOM 1788 C C . ASN A 1 230 ? -9.610 -6.088 25.928 1.00 93.00 230 ASN A C 1
ATOM 1790 O O . ASN A 1 230 ? -10.342 -5.105 25.824 1.00 93.00 230 ASN A O 1
ATOM 1794 N N . GLY A 1 231 ? -10.025 -7.323 25.649 1.00 73.88 231 GLY A N 1
ATOM 1795 C CA . GLY A 1 231 ? -11.405 -7.717 25.357 1.00 73.88 231 GLY A CA 1
ATOM 1796 C C . GLY A 1 231 ? -11.914 -8.657 26.428 1.00 73.88 231 GLY A C 1
ATOM 1797 O O . GLY A 1 231 ? -13.105 -8.524 26.768 1.00 73.88 231 GLY A O 1
#

Solvent-accessible surface area (backbone atoms only — not comparable to full-atom values): 14280 Å² total; per-residue (Å²): 138,84,83,83,81,82,84,78,85,86,82,82,81,90,80,76,88,90,70,82,49,72,66,58,54,48,54,51,53,53,53,52,53,53,52,53,52,54,53,52,52,52,52,52,52,53,51,54,53,55,54,55,55,55,53,58,57,60,66,63,66,78,77,73,86,90,82,90,82,80,92,84,85,81,87,80,77,82,81,77,80,87,77,78,88,74,82,73,75,84,55,98,76,64,72,52,77,93,38,63,91,61,54,51,62,69,57,51,51,51,50,43,51,54,51,18,49,54,49,34,57,54,20,39,75,71,65,18,78,82,60,45,51,68,59,33,36,50,32,47,50,52,21,50,62,73,31,73,58,22,18,71,85,80,66,46,74,39,40,66,71,53,68,87,71,78,50,68,72,55,37,69,74,43,40,69,69,44,51,56,78,40,36,37,25,71,38,82,43,66,59,74,91,49,62,70,76,76,44,47,41,29,28,22,39,48,55,50,66,71,41,57,92,52,51,72,69,55,41,52,54,49,52,53,53,53,45,70,73,75,108

Mean predicted aligned error: 17.06 Å

Secondary structure (DSSP, 8-state):
-PPPPPPPPPPPP--------HHHHHHHHHHHHHHHHHHHHHHHHHHHHHHHHHHHHHHHTTS----------PPPPPPPP------PPPPSSPPPGGGBTTB-HHHHHHHHHHHHHHHHHHHHHTT-TT--HHHHHHHHHHHHHHHTTB-TTT-PBP-GGGTTT--HHHHHHHHHHHHHHTTT-EEEEESSSSSSS--EEEEEHHHHHHHTT--HH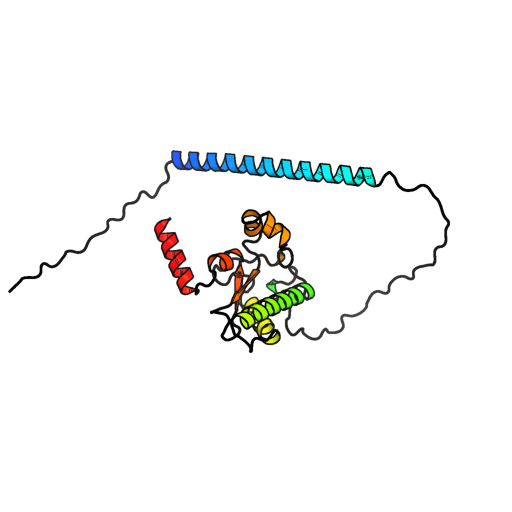HHHHHHHHHHHHH-